Protein AF-A0AB34GZU1-F1 (afdb_monomer)

Sequence (215 aa):
MAADPAPIGQEELVIIKMEEDEAALWDPEPFFKPQPQTLLPGLGRDPRQCFRSFRYEEAAGPREALARLRELCRQWLRPEVHSKEQMLELLVLEQFLGVLPPDTRVWVESQCPESGEEAVALVEDLAQMLQETALAQAPPEDQRFGDLAEPAKPFTDGAQLTARHLAKALAHFDAGLQIVRDDDPNLERSLRVCRGVNNVISCYRELFKEKRGPK

Structure (mmCIF, N/CA/C/O backbone):
data_AF-A0AB34GZU1-F1
#
_entry.id   AF-A0AB34GZU1-F1
#
loop_
_atom_site.group_PDB
_atom_site.id
_atom_site.type_symbol
_atom_site.label_atom_id
_atom_site.label_alt_id
_atom_site.label_comp_id
_atom_site.label_asym_id
_atom_site.label_entity_id
_atom_site.label_seq_id
_atom_site.pdbx_PDB_ins_code
_atom_site.Cartn_x
_atom_site.Cartn_y
_atom_site.Cartn_z
_atom_site.occupancy
_atom_site.B_iso_or_equiv
_atom_site.auth_seq_id
_atom_site.auth_comp_id
_atom_site.auth_asym_id
_atom_site.auth_atom_id
_atom_site.pdbx_PDB_model_num
ATOM 1 N N . MET A 1 1 ? 36.518 -71.328 -19.176 1.00 47.12 1 MET A N 1
ATOM 2 C CA . MET A 1 1 ? 35.425 -70.381 -19.469 1.00 47.12 1 MET A CA 1
ATOM 3 C C . MET A 1 1 ? 34.841 -69.921 -18.147 1.00 47.12 1 MET A C 1
ATOM 5 O O . MET A 1 1 ? 34.125 -70.685 -17.519 1.00 47.12 1 MET A O 1
ATOM 9 N N . ALA A 1 2 ? 35.205 -68.725 -17.702 1.00 42.84 2 ALA A N 1
ATOM 10 C CA . ALA A 1 2 ? 34.528 -68.010 -16.627 1.00 42.84 2 ALA A CA 1
ATOM 11 C C . ALA A 1 2 ? 34.517 -66.542 -17.064 1.00 42.84 2 ALA A C 1
ATOM 13 O O . ALA A 1 2 ? 35.555 -66.026 -17.472 1.00 42.84 2 ALA A O 1
ATOM 14 N N . ALA A 1 3 ? 33.322 -65.965 -17.136 1.00 44.59 3 ALA A N 1
ATOM 15 C CA . ALA A 1 3 ? 33.063 -64.641 -17.678 1.00 44.59 3 ALA A CA 1
ATOM 16 C C . ALA A 1 3 ? 33.495 -63.551 -16.686 1.00 44.59 3 ALA A C 1
ATOM 18 O O . ALA A 1 3 ? 33.197 -63.656 -15.496 1.00 44.59 3 ALA A O 1
ATOM 19 N N . ASP A 1 4 ? 34.163 -62.517 -17.194 1.00 45.47 4 ASP A N 1
ATOM 20 C CA . ASP A 1 4 ? 34.402 -61.261 -16.479 1.00 45.47 4 ASP A CA 1
ATOM 21 C C . ASP A 1 4 ? 33.069 -60.530 -16.238 1.00 45.47 4 ASP A C 1
ATOM 23 O O . ASP A 1 4 ? 32.292 -60.367 -17.188 1.00 45.47 4 ASP A O 1
ATOM 27 N N . PRO A 1 5 ? 32.780 -60.045 -15.018 1.00 53.97 5 PRO A N 1
ATOM 28 C CA . PRO A 1 5 ? 31.716 -59.077 -14.810 1.00 53.97 5 PRO A CA 1
ATOM 29 C C . PRO A 1 5 ? 32.227 -57.665 -15.139 1.00 53.97 5 PRO A C 1
ATOM 31 O O . PRO A 1 5 ? 33.243 -57.210 -14.617 1.00 53.97 5 PRO A O 1
ATOM 34 N N . ALA A 1 6 ? 31.500 -56.963 -16.009 1.00 57.84 6 ALA A N 1
ATOM 35 C CA . ALA A 1 6 ? 31.741 -55.558 -16.328 1.00 57.84 6 ALA A CA 1
ATOM 36 C C . ALA A 1 6 ? 31.695 -54.679 -15.059 1.00 57.84 6 ALA A C 1
ATOM 38 O O . ALA A 1 6 ? 30.815 -54.888 -14.216 1.00 57.84 6 ALA A O 1
ATOM 39 N N . PRO A 1 7 ? 32.578 -53.674 -14.910 1.00 49.91 7 PRO A N 1
ATOM 40 C CA . PRO A 1 7 ? 32.463 -52.734 -13.812 1.00 49.91 7 PRO A CA 1
ATOM 41 C C . PRO A 1 7 ? 31.287 -51.792 -14.084 1.00 49.91 7 PRO A C 1
ATOM 43 O O . PRO A 1 7 ? 31.206 -51.138 -15.124 1.00 49.91 7 PRO A O 1
ATOM 46 N N . ILE A 1 8 ? 30.360 -51.757 -13.130 1.00 49.16 8 ILE A N 1
ATOM 47 C CA . ILE A 1 8 ? 29.270 -50.788 -13.058 1.00 49.16 8 ILE A CA 1
ATOM 48 C C . ILE A 1 8 ? 29.910 -49.399 -12.979 1.00 49.16 8 ILE A C 1
ATOM 50 O O . ILE A 1 8 ? 30.741 -49.142 -12.107 1.00 49.16 8 ILE A O 1
ATOM 54 N N . GLY A 1 9 ? 29.561 -48.544 -13.942 1.00 46.78 9 GLY A N 1
ATOM 55 C CA . GLY A 1 9 ? 30.021 -47.165 -14.018 1.00 46.78 9 GLY A CA 1
ATOM 56 C C . GLY A 1 9 ? 29.734 -46.429 -12.715 1.00 46.78 9 GLY A C 1
ATOM 57 O O . GLY A 1 9 ? 28.641 -46.513 -12.162 1.00 46.78 9 GLY A O 1
ATOM 58 N N . GLN A 1 10 ? 30.757 -45.745 -12.223 1.00 44.72 10 GLN A N 1
ATOM 59 C CA . GLN A 1 10 ? 30.678 -44.852 -11.084 1.00 44.72 10 GLN A CA 1
ATOM 60 C C . GLN A 1 10 ? 29.717 -43.718 -11.450 1.00 44.72 10 GLN A C 1
ATOM 62 O O . GLN A 1 10 ? 29.948 -43.002 -12.422 1.00 44.72 10 GLN A O 1
ATOM 67 N N . GLU A 1 11 ? 28.629 -43.579 -10.696 1.00 51.84 11 GLU A N 1
ATOM 68 C CA . GLU A 1 11 ? 27.830 -42.360 -10.695 1.00 51.84 11 GLU A CA 1
ATOM 69 C C . GLU A 1 11 ? 28.736 -41.235 -10.188 1.00 51.84 11 GLU A C 1
ATOM 71 O O . GLU A 1 11 ? 29.040 -41.125 -8.999 1.00 51.84 11 GLU A O 1
ATOM 76 N N . GLU A 1 12 ? 29.249 -40.449 -11.128 1.00 43.50 12 GLU A N 1
ATOM 77 C CA . GLU A 1 12 ? 29.985 -39.230 -10.852 1.00 43.50 12 GLU A CA 1
ATOM 78 C C . GLU A 1 12 ? 29.008 -38.241 -10.211 1.00 43.50 12 GLU A C 1
ATOM 80 O O . GLU A 1 12 ? 28.189 -37.605 -10.875 1.00 43.50 12 GLU A O 1
ATOM 85 N N . LEU A 1 13 ? 29.062 -38.154 -8.882 1.00 43.56 13 LEU A N 1
ATOM 86 C CA . LEU A 1 13 ? 28.492 -37.048 -8.129 1.00 43.56 13 LEU A CA 1
ATOM 87 C C . LEU A 1 13 ? 29.208 -35.779 -8.602 1.00 43.56 13 LEU A C 1
ATOM 89 O O . LEU A 1 13 ? 30.283 -35.428 -8.114 1.00 43.56 13 LEU A O 1
ATOM 93 N N . VAL A 1 14 ? 28.617 -35.102 -9.585 1.00 45.62 14 VAL A N 1
ATOM 94 C CA . VAL A 1 14 ? 29.019 -33.754 -9.974 1.00 45.62 14 VAL A CA 1
ATOM 95 C C . VAL A 1 14 ? 28.666 -32.856 -8.797 1.00 45.62 14 VAL A C 1
ATOM 97 O O . VAL A 1 14 ? 27.548 -32.359 -8.669 1.00 45.62 14 VAL A O 1
ATOM 100 N N . ILE A 1 15 ? 29.624 -32.684 -7.888 1.00 50.78 15 ILE A N 1
ATOM 101 C CA . ILE A 1 15 ? 29.602 -31.598 -6.920 1.00 50.78 15 ILE A CA 1
ATOM 102 C C . ILE A 1 15 ? 29.730 -30.335 -7.763 1.00 50.78 15 ILE A C 1
ATOM 104 O O . ILE A 1 15 ? 30.828 -29.943 -8.160 1.00 50.78 15 ILE A O 1
ATOM 108 N N . ILE A 1 16 ? 28.585 -29.737 -8.092 1.00 50.59 16 ILE A N 1
ATOM 109 C CA . ILE A 1 16 ? 28.526 -28.395 -8.652 1.00 50.59 16 ILE A CA 1
ATOM 110 C C . ILE A 1 16 ? 29.191 -27.513 -7.601 1.00 50.59 16 ILE A C 1
ATOM 112 O O . ILE A 1 16 ? 28.613 -27.233 -6.551 1.00 50.59 16 ILE A O 1
ATOM 116 N N . LYS A 1 17 ? 30.443 -27.129 -7.858 1.00 46.34 17 LYS A N 1
ATOM 117 C CA . LYS A 1 17 ? 31.049 -25.988 -7.190 1.00 46.34 17 LYS A CA 1
ATOM 118 C C . LYS A 1 17 ? 30.099 -24.825 -7.442 1.00 46.34 17 LYS A C 1
ATOM 120 O O . LYS A 1 17 ? 30.000 -24.347 -8.567 1.00 46.34 17 LYS A O 1
ATOM 125 N N . MET A 1 18 ? 29.368 -24.420 -6.410 1.00 43.91 18 MET A N 1
ATOM 126 C CA . MET A 1 18 ? 28.826 -23.075 -6.355 1.00 43.91 18 MET A CA 1
ATOM 127 C C . MET A 1 18 ? 30.047 -22.166 -6.291 1.00 43.91 18 MET A C 1
ATOM 129 O O . MET A 1 18 ? 30.614 -21.952 -5.222 1.00 43.91 18 MET A O 1
ATOM 133 N N . GLU A 1 19 ? 30.527 -21.740 -7.455 1.00 48.09 19 GLU A N 1
ATOM 134 C CA . GLU A 1 19 ? 31.310 -20.521 -7.511 1.00 48.09 19 GLU A CA 1
ATOM 135 C C . GLU A 1 19 ? 30.364 -19.416 -7.055 1.00 48.09 19 GLU A C 1
ATOM 137 O O . GLU A 1 19 ? 29.355 -19.104 -7.689 1.00 48.09 19 GLU A O 1
ATOM 142 N N . GLU A 1 20 ? 30.637 -18.952 -5.844 1.00 52.91 20 GLU A N 1
ATOM 143 C CA . GLU A 1 20 ? 30.106 -17.738 -5.260 1.00 52.91 20 GLU A CA 1
ATOM 144 C C . GLU A 1 20 ? 30.615 -16.579 -6.120 1.00 52.91 20 GLU A C 1
ATOM 146 O O . GLU A 1 20 ? 31.645 -15.970 -5.842 1.00 52.91 20 GLU A O 1
ATOM 151 N N . ASP A 1 21 ? 29.921 -16.352 -7.235 1.00 39.69 21 ASP A N 1
ATOM 152 C CA . ASP A 1 21 ? 30.126 -15.208 -8.117 1.00 39.69 21 ASP A CA 1
ATOM 153 C C . ASP A 1 21 ? 29.474 -13.986 -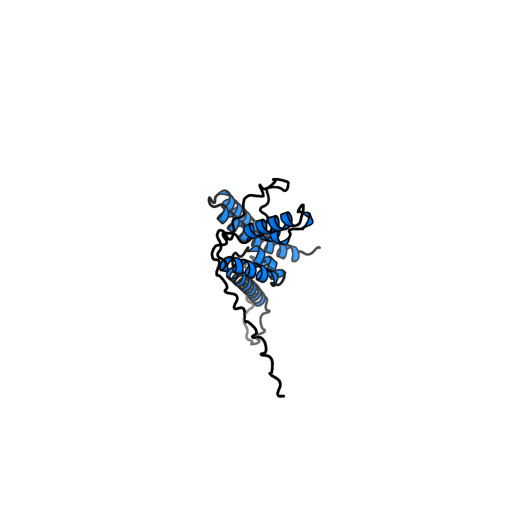7.446 1.00 39.69 21 ASP A C 1
ATOM 155 O O . ASP A 1 21 ? 28.389 -13.508 -7.795 1.00 39.69 21 ASP A O 1
ATOM 159 N N . GLU A 1 22 ? 30.127 -13.539 -6.373 1.00 55.12 22 GLU A N 1
ATOM 160 C CA . GLU A 1 22 ? 29.996 -12.194 -5.835 1.00 55.12 22 GLU A CA 1
ATOM 161 C C . GLU A 1 22 ? 30.352 -11.202 -6.950 1.00 55.12 22 GLU A C 1
ATOM 163 O O . GLU A 1 22 ? 31.437 -11.245 -7.530 1.00 55.12 22 GLU A O 1
ATOM 168 N N . ALA A 1 23 ? 29.415 -10.295 -7.228 1.00 43.62 23 ALA A N 1
ATOM 169 C CA . ALA A 1 23 ? 29.505 -9.239 -8.229 1.00 43.62 23 ALA A CA 1
ATOM 170 C C . ALA A 1 23 ? 29.344 -9.651 -9.706 1.00 43.62 23 ALA A C 1
ATOM 172 O O . ALA A 1 23 ? 29.985 -9.074 -10.590 1.00 43.62 23 ALA A O 1
ATOM 173 N N . ALA A 1 24 ? 28.295 -10.421 -10.023 1.00 46.88 24 ALA A N 1
ATOM 174 C CA . ALA A 1 24 ? 27.454 -10.027 -11.159 1.00 46.88 24 ALA A CA 1
ATOM 175 C C . ALA A 1 24 ? 26.813 -8.667 -10.825 1.00 46.88 24 ALA A C 1
ATOM 177 O O . ALA A 1 24 ? 25.646 -8.569 -10.439 1.00 46.88 24 ALA A O 1
ATOM 178 N N . LEU A 1 25 ? 27.655 -7.631 -10.902 1.00 44.44 25 LEU A N 1
ATOM 179 C CA . LEU A 1 25 ? 27.339 -6.220 -10.955 1.00 44.44 25 LEU A CA 1
ATOM 180 C C . LEU A 1 25 ? 26.107 -6.127 -11.847 1.00 44.44 25 LEU A C 1
ATOM 182 O O . LEU A 1 25 ? 26.186 -6.382 -13.049 1.00 44.44 25 LEU A O 1
ATOM 186 N N . TRP A 1 26 ? 24.945 -5.919 -11.236 1.00 53.19 26 TRP A N 1
ATOM 187 C CA . TRP A 1 26 ? 23.696 -5.748 -11.950 1.00 53.19 26 TRP A CA 1
ATOM 188 C C . TRP A 1 26 ? 23.847 -4.426 -12.708 1.00 53.19 26 TRP A C 1
ATOM 190 O O . TRP A 1 26 ? 23.466 -3.371 -12.234 1.00 53.19 26 TRP A O 1
ATOM 200 N N . ASP A 1 27 ? 24.528 -4.438 -13.842 1.00 40.50 27 ASP A N 1
ATOM 201 C CA . ASP A 1 27 ? 24.703 -3.238 -14.6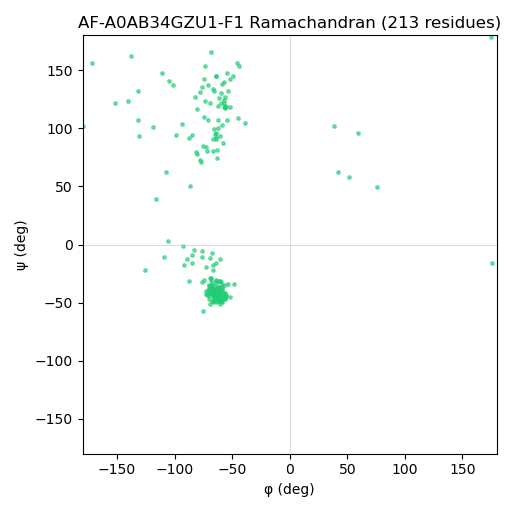36 1.00 40.50 27 ASP A CA 1
ATOM 202 C C . ASP A 1 27 ? 23.580 -3.250 -15.669 1.00 40.50 27 ASP A C 1
ATOM 204 O O . ASP A 1 27 ? 23.597 -4.070 -16.599 1.00 40.50 27 ASP A O 1
ATOM 208 N N . PRO A 1 28 ? 22.519 -2.441 -15.500 1.00 46.47 28 PRO A N 1
ATOM 209 C CA . PRO A 1 28 ? 21.566 -2.242 -16.565 1.00 46.47 28 PRO A CA 1
ATOM 210 C C . PRO A 1 28 ? 22.253 -1.367 -17.618 1.00 46.47 28 PRO A C 1
ATOM 212 O O . PRO A 1 28 ? 22.088 -0.150 -17.638 1.00 46.47 28 PRO A O 1
ATOM 215 N N . GLU A 1 29 ? 23.032 -1.985 -18.505 1.00 48.09 29 GLU A N 1
ATOM 216 C CA . GLU A 1 29 ? 23.559 -1.308 -19.689 1.00 48.09 29 GLU A CA 1
ATOM 217 C C . GLU A 1 29 ? 22.426 -0.556 -20.440 1.00 48.09 29 GLU A C 1
ATOM 219 O O . GLU A 1 29 ? 21.271 -1.010 -20.483 1.00 48.09 29 GLU A O 1
ATOM 224 N N . PRO A 1 30 ? 22.724 0.612 -21.042 1.00 44.50 30 PRO A N 1
ATOM 225 C CA . PRO A 1 30 ? 21.810 1.750 -21.178 1.00 44.50 30 PRO A CA 1
ATOM 226 C C . PRO A 1 30 ? 20.904 1.666 -22.419 1.00 44.50 30 PRO A C 1
ATOM 228 O O . PRO A 1 30 ? 20.808 2.605 -23.213 1.00 44.50 30 PRO A O 1
ATOM 231 N N . PHE A 1 31 ? 20.224 0.537 -22.621 1.00 47.16 31 PHE A N 1
ATOM 232 C CA . PHE A 1 31 ? 19.465 0.285 -23.854 1.00 47.16 31 PHE A CA 1
ATOM 233 C C . PHE A 1 31 ? 18.063 0.889 -23.906 1.00 47.16 31 PHE A C 1
ATOM 235 O O . PHE A 1 31 ? 17.425 0.853 -24.958 1.00 47.16 31 PHE A O 1
ATOM 242 N N . PHE A 1 32 ? 17.587 1.506 -22.829 1.00 47.28 32 PHE A N 1
ATOM 243 C CA . PHE A 1 32 ? 16.291 2.171 -22.835 1.00 47.28 32 PHE A CA 1
ATOM 244 C C . PHE A 1 32 ? 16.420 3.571 -22.257 1.00 47.28 32 PHE A C 1
ATOM 246 O O . PHE A 1 32 ? 16.283 3.796 -21.059 1.00 47.28 32 PHE A O 1
ATOM 253 N N . LYS A 1 33 ? 16.634 4.550 -23.142 1.00 44.84 33 LYS A N 1
ATOM 254 C CA . LYS A 1 33 ? 16.174 5.910 -22.853 1.00 44.84 33 LYS A CA 1
ATOM 255 C C . LYS A 1 33 ? 14.663 5.805 -22.615 1.00 44.84 33 LYS A C 1
ATOM 257 O O . LYS A 1 33 ? 13.981 5.321 -23.524 1.00 44.84 33 LYS A O 1
ATOM 262 N N . PRO A 1 34 ? 14.131 6.209 -21.448 1.00 39.84 34 PRO A N 1
ATOM 263 C CA . PRO A 1 34 ? 12.695 6.180 -21.218 1.00 39.84 34 PRO A CA 1
ATOM 264 C C . PRO A 1 34 ? 12.031 7.005 -22.318 1.00 39.84 34 PRO A C 1
ATOM 266 O O . PRO A 1 34 ? 12.320 8.195 -22.453 1.00 39.84 34 PRO A O 1
ATOM 269 N N . GLN A 1 35 ? 11.192 6.387 -23.151 1.00 39.78 35 GLN A N 1
ATOM 270 C CA . GLN A 1 35 ? 10.347 7.168 -24.043 1.00 39.78 35 GLN A CA 1
ATOM 271 C C . GLN A 1 35 ? 9.308 7.880 -23.167 1.00 39.78 35 GLN A C 1
ATOM 273 O O . GLN A 1 35 ? 8.574 7.209 -22.438 1.00 39.78 35 GLN A O 1
ATOM 278 N N . PRO A 1 36 ? 9.229 9.221 -23.198 1.00 47.62 36 PRO A N 1
ATOM 279 C CA . PRO A 1 36 ? 8.240 9.949 -22.429 1.00 47.62 36 PRO A CA 1
ATOM 280 C C . PRO A 1 36 ? 6.923 9.893 -23.198 1.00 47.62 36 PRO A C 1
ATOM 282 O O . PRO A 1 36 ? 6.564 10.834 -23.899 1.00 47.62 36 PRO A O 1
ATOM 285 N N . GLN A 1 37 ? 6.220 8.765 -23.122 1.00 47.50 37 GLN A N 1
ATOM 286 C CA . GLN A 1 37 ? 4.897 8.648 -23.724 1.00 47.50 37 GLN A CA 1
ATOM 287 C C . GLN A 1 37 ? 3.882 8.351 -22.632 1.00 47.50 37 GLN A C 1
ATOM 289 O O . GLN A 1 37 ? 3.724 7.222 -22.189 1.00 47.50 37 GLN A O 1
ATOM 294 N N . THR A 1 38 ? 3.192 9.432 -22.259 1.00 47.16 38 THR A N 1
ATOM 295 C CA . THR A 1 38 ? 1.815 9.456 -21.755 1.00 47.16 38 THR A CA 1
ATOM 296 C C . THR A 1 38 ? 1.554 8.643 -20.492 1.00 47.16 38 THR A C 1
ATOM 298 O O . THR A 1 38 ? 1.246 7.464 -20.558 1.00 47.16 38 THR A O 1
ATOM 301 N N . LEU A 1 39 ? 1.591 9.320 -19.340 1.00 37.81 39 LEU A N 1
ATOM 302 C CA . LEU A 1 39 ? 0.448 9.463 -18.423 1.00 37.81 39 LEU A CA 1
ATOM 303 C C . LEU A 1 39 ? 0.878 10.324 -17.218 1.00 37.81 39 LEU A C 1
ATOM 305 O O . LEU A 1 39 ? 1.572 9.868 -16.322 1.00 37.81 39 LEU A O 1
ATOM 309 N N . LEU A 1 40 ? 0.467 11.595 -17.260 1.00 37.75 40 LEU A N 1
ATOM 310 C CA . LEU A 1 40 ? 0.262 12.527 -16.141 1.00 37.75 40 LEU A CA 1
ATOM 311 C C . LEU A 1 40 ? 1.269 12.491 -14.961 1.00 37.75 40 LEU A C 1
ATOM 313 O O . LEU A 1 40 ? 1.102 11.706 -14.028 1.00 37.75 40 LEU A O 1
ATOM 317 N N . PRO A 1 41 ? 2.220 13.442 -14.894 1.00 42.75 41 PRO A N 1
ATOM 318 C CA . PRO A 1 41 ? 2.874 13.787 -13.636 1.00 42.75 41 PRO A CA 1
ATOM 319 C C . PRO A 1 41 ? 1.883 14.600 -12.786 1.00 42.75 41 PRO A C 1
ATOM 321 O O . PRO A 1 41 ? 1.557 15.732 -13.139 1.00 42.75 41 PRO A O 1
ATOM 324 N N . GLY A 1 42 ? 1.349 14.045 -11.693 1.00 40.19 42 GLY A N 1
ATOM 325 C CA . GLY A 1 42 ? 0.469 14.852 -10.830 1.00 40.19 42 GLY A CA 1
ATOM 326 C C . GLY A 1 42 ? -0.220 14.183 -9.644 1.00 40.19 42 GLY A C 1
ATOM 327 O O . GLY A 1 42 ? -0.661 14.888 -8.745 1.00 40.19 42 GLY A O 1
ATOM 328 N N . LEU A 1 43 ? -0.289 12.855 -9.577 1.00 45.06 43 LEU A N 1
ATOM 329 C CA . LEU A 1 43 ? -0.783 12.140 -8.397 1.00 45.06 43 LEU A CA 1
ATOM 330 C C . LEU A 1 43 ? 0.228 11.044 -8.084 1.00 45.06 43 LEU A C 1
ATOM 332 O O . LEU A 1 43 ? 0.341 10.094 -8.854 1.00 45.06 43 LEU A O 1
ATOM 336 N N . GLY A 1 44 ? 1.003 11.221 -7.010 1.00 56.22 44 GLY A N 1
ATOM 337 C CA . GLY A 1 44 ? 1.996 10.259 -6.527 1.00 56.22 44 GLY A CA 1
ATOM 338 C C . GLY A 1 44 ? 1.344 8.913 -6.227 1.00 56.22 44 GLY A C 1
ATOM 339 O O . GLY A 1 44 ? 0.878 8.675 -5.117 1.00 56.22 44 GLY A O 1
ATOM 340 N N . ARG A 1 45 ? 1.246 8.067 -7.252 1.00 65.69 45 ARG A N 1
ATOM 341 C CA . ARG A 1 45 ? 0.654 6.739 -7.168 1.00 65.69 45 ARG A CA 1
ATOM 342 C C . ARG A 1 45 ? 1.682 5.819 -6.512 1.00 65.69 45 ARG A C 1
ATOM 344 O O . ARG A 1 45 ? 2.846 5.834 -6.905 1.00 65.69 45 ARG A O 1
ATOM 351 N N . ASP A 1 46 ? 1.248 5.064 -5.506 1.00 83.56 46 ASP A N 1
ATOM 352 C CA . ASP A 1 46 ? 2.089 4.124 -4.761 1.00 83.56 46 ASP A CA 1
ATOM 353 C C . ASP A 1 46 ? 2.823 3.178 -5.743 1.00 83.56 46 ASP A C 1
ATOM 355 O O . ASP A 1 46 ? 2.150 2.449 -6.486 1.00 83.56 46 ASP A O 1
ATOM 359 N N . PRO A 1 47 ? 4.173 3.180 -5.784 1.00 86.62 47 PRO A N 1
ATOM 360 C CA . PRO A 1 47 ? 4.952 2.320 -6.675 1.00 86.62 47 PRO A CA 1
ATOM 361 C C . PRO A 1 47 ? 4.599 0.837 -6.542 1.00 86.62 47 PRO A C 1
ATOM 363 O O . PRO A 1 47 ? 4.571 0.118 -7.544 1.00 86.62 47 PRO A O 1
ATOM 366 N N . ARG A 1 48 ? 4.246 0.389 -5.329 1.00 90.25 48 ARG A N 1
ATOM 367 C CA . ARG A 1 48 ? 3.777 -0.976 -5.065 1.00 90.25 48 ARG A CA 1
ATOM 368 C C . ARG A 1 48 ? 2.494 -1.277 -5.828 1.00 90.25 48 ARG A C 1
ATOM 370 O O . ARG A 1 48 ? 2.386 -2.304 -6.496 1.00 90.25 48 ARG A O 1
ATOM 377 N N . GLN A 1 49 ? 1.518 -0.371 -5.762 1.00 90.06 49 GLN A N 1
ATOM 378 C CA . GLN A 1 49 ? 0.245 -0.546 -6.462 1.00 90.06 49 GLN A CA 1
ATOM 379 C C . GLN A 1 49 ? 0.449 -0.539 -7.973 1.00 90.06 49 GLN A C 1
ATOM 381 O O . GLN A 1 49 ? -0.156 -1.353 -8.666 1.00 90.06 49 GLN A O 1
ATOM 386 N N . CYS A 1 50 ? 1.330 0.319 -8.490 1.00 92.25 50 CYS A N 1
ATOM 387 C CA . CYS A 1 50 ? 1.698 0.320 -9.905 1.00 92.25 50 CYS A CA 1
ATOM 388 C C . CYS A 1 50 ? 2.308 -1.024 -10.328 1.00 92.25 50 CYS A C 1
ATOM 390 O O . CYS A 1 50 ? 1.913 -1.574 -11.350 1.00 92.25 50 CYS A O 1
ATOM 392 N N . PHE A 1 51 ? 3.221 -1.584 -9.527 1.00 94.38 51 PHE A N 1
ATOM 393 C CA . PHE A 1 51 ? 3.828 -2.889 -9.796 1.00 94.38 51 PHE A CA 1
ATOM 394 C C . PHE A 1 51 ? 2.787 -4.017 -9.854 1.00 94.38 51 PHE A C 1
ATOM 396 O O . PHE A 1 51 ? 2.798 -4.818 -10.786 1.00 94.38 51 PHE A O 1
ATOM 403 N N . ARG A 1 52 ? 1.855 -4.063 -8.893 1.00 93.06 52 ARG A N 1
ATOM 404 C CA . ARG A 1 52 ? 0.820 -5.111 -8.814 1.00 93.06 52 ARG A CA 1
ATOM 405 C C . ARG A 1 52 ? -0.298 -4.960 -9.845 1.00 93.06 52 ARG A C 1
ATOM 407 O O . ARG A 1 52 ? -0.876 -5.962 -10.252 1.00 93.06 52 ARG A O 1
ATOM 414 N N . SER A 1 53 ? -0.617 -3.729 -10.243 1.00 92.88 53 SER A N 1
ATOM 415 C CA . SER A 1 53 ? -1.686 -3.434 -11.208 1.00 92.88 53 SER A CA 1
ATOM 416 C C . SER A 1 53 ? -1.210 -3.340 -12.658 1.00 92.88 53 SER A C 1
ATOM 418 O O . SER A 1 53 ? -2.046 -3.149 -13.539 1.00 92.88 53 SER A O 1
ATOM 420 N N . PHE A 1 54 ? 0.095 -3.500 -12.912 1.00 94.19 54 PHE A N 1
ATOM 421 C CA . PHE A 1 54 ? 0.660 -3.479 -14.257 1.00 94.19 54 PHE A CA 1
ATOM 422 C C . PHE A 1 54 ? -0.001 -4.527 -15.156 1.00 94.19 54 PHE A C 1
ATOM 424 O O . PHE A 1 54 ? -0.034 -5.720 -14.836 1.00 94.19 54 PHE A O 1
ATOM 431 N N . ARG A 1 55 ? -0.486 -4.080 -16.314 1.00 93.88 55 ARG A N 1
ATOM 432 C CA . ARG A 1 55 ? -1.089 -4.945 -17.326 1.00 93.88 55 ARG A CA 1
ATOM 433 C C . ARG A 1 55 ? -0.151 -5.152 -18.508 1.00 93.88 55 ARG A C 1
ATOM 435 O O . ARG A 1 55 ? 0.496 -4.219 -18.971 1.00 93.88 55 ARG A O 1
ATOM 442 N N . TYR A 1 56 ? -0.109 -6.371 -19.047 1.00 92.38 56 TYR A N 1
ATOM 443 C CA . TYR A 1 56 ? 0.761 -6.699 -20.184 1.00 92.38 56 TYR A CA 1
ATOM 444 C C . TYR A 1 56 ? 0.440 -5.854 -21.427 1.00 92.38 56 TYR A C 1
ATOM 446 O O . TYR A 1 56 ? 1.334 -5.513 -22.195 1.00 92.38 56 TYR A O 1
ATOM 454 N N . GLU A 1 57 ? -0.827 -5.476 -21.594 1.00 92.94 57 GLU A N 1
ATOM 455 C CA . GLU A 1 57 ? -1.320 -4.629 -22.680 1.00 92.94 57 GLU A CA 1
ATOM 456 C C . GLU A 1 57 ? -0.738 -3.205 -22.662 1.00 92.94 57 GLU A C 1
ATOM 458 O O . GLU A 1 57 ? -0.822 -2.505 -23.667 1.00 92.94 57 GLU A O 1
ATOM 463 N N . GLU A 1 58 ? -0.141 -2.774 -21.546 1.00 87.44 58 GLU A N 1
ATOM 464 C CA . GLU A 1 58 ? 0.560 -1.489 -21.439 1.00 87.44 58 GLU A CA 1
ATOM 465 C C . GLU A 1 58 ? 1.949 -1.509 -22.103 1.00 87.44 58 GLU A C 1
ATOM 467 O O . GLU A 1 58 ? 2.556 -0.452 -22.263 1.00 87.44 58 GLU A O 1
ATOM 472 N N . ALA A 1 59 ? 2.466 -2.681 -22.498 1.00 91.62 59 ALA A N 1
ATOM 473 C CA . ALA A 1 59 ? 3.780 -2.837 -23.123 1.00 91.62 59 ALA A CA 1
ATOM 474 C C . ALA A 1 59 ? 3.685 -3.240 -24.604 1.00 91.62 59 ALA A C 1
ATOM 476 O O . ALA A 1 59 ? 2.822 -4.024 -24.998 1.00 91.62 59 ALA A O 1
ATOM 477 N N . ALA A 1 60 ? 4.640 -2.793 -25.429 1.00 91.25 60 ALA A N 1
ATOM 478 C CA . ALA A 1 60 ? 4.708 -3.166 -26.845 1.00 91.25 60 ALA A CA 1
ATOM 479 C C . ALA A 1 60 ? 5.235 -4.596 -27.075 1.00 91.25 60 ALA A C 1
ATOM 481 O O . ALA A 1 60 ? 5.256 -5.085 -28.206 1.00 91.25 60 ALA A O 1
ATOM 482 N N . GLY A 1 61 ? 5.670 -5.290 -26.020 1.00 93.69 61 GLY A N 1
ATOM 483 C CA . GLY A 1 61 ? 6.102 -6.680 -26.095 1.00 93.69 61 GLY A CA 1
ATOM 484 C C . GLY A 1 61 ? 6.682 -7.218 -24.785 1.00 93.69 61 GLY A C 1
ATOM 485 O O . GLY A 1 61 ? 6.832 -6.483 -23.808 1.00 93.69 61 GLY A O 1
ATOM 486 N N . PRO A 1 62 ? 7.087 -8.499 -24.756 1.00 95.56 62 PRO A N 1
ATOM 487 C CA . PRO A 1 62 ? 7.464 -9.184 -23.519 1.00 95.56 62 PRO A CA 1
ATOM 488 C C . PRO A 1 62 ? 8.748 -8.634 -22.889 1.00 95.56 62 PRO A C 1
ATOM 490 O O . PRO A 1 62 ? 8.874 -8.592 -21.667 1.00 95.56 62 PRO A O 1
ATOM 493 N N . ARG A 1 63 ? 9.697 -8.171 -23.714 1.00 95.62 63 ARG A N 1
ATOM 494 C CA . ARG A 1 63 ? 10.935 -7.541 -23.228 1.00 95.62 63 ARG A CA 1
ATOM 495 C C . ARG A 1 63 ? 10.655 -6.208 -22.539 1.00 95.62 63 ARG A C 1
ATOM 497 O O . ARG A 1 63 ? 11.230 -5.942 -21.489 1.00 95.62 63 ARG A O 1
ATOM 504 N N . GLU A 1 64 ? 9.763 -5.403 -23.110 1.00 94.69 64 GLU A N 1
ATOM 505 C CA . GLU A 1 64 ? 9.364 -4.124 -22.523 1.00 94.69 64 GLU A CA 1
ATOM 506 C C . GLU A 1 64 ? 8.522 -4.331 -21.262 1.00 94.69 64 GLU A C 1
ATOM 508 O O . GLU A 1 64 ? 8.785 -3.683 -20.254 1.00 94.69 64 GLU A O 1
ATOM 513 N N . ALA A 1 65 ? 7.596 -5.296 -21.268 1.00 94.56 65 ALA A N 1
ATOM 514 C CA . ALA A 1 65 ? 6.816 -5.656 -20.086 1.00 94.56 65 ALA A CA 1
ATOM 515 C C . ALA A 1 65 ? 7.725 -6.039 -18.907 1.00 94.56 65 ALA A C 1
ATOM 517 O O . ALA A 1 65 ? 7.566 -5.529 -17.798 1.00 94.56 65 ALA A O 1
ATOM 518 N N . LEU A 1 66 ? 8.734 -6.884 -19.154 1.00 95.50 66 LEU A N 1
ATOM 519 C CA . LEU A 1 66 ? 9.709 -7.266 -18.134 1.00 95.50 66 LEU A CA 1
ATOM 520 C C . LEU A 1 66 ? 10.546 -6.071 -17.653 1.00 95.50 66 LEU A C 1
ATOM 522 O O . LEU A 1 66 ? 10.780 -5.937 -16.453 1.00 95.50 66 LEU A O 1
ATOM 526 N N . ALA A 1 67 ? 10.996 -5.203 -18.563 1.00 94.00 67 ALA A N 1
ATOM 527 C CA . ALA A 1 67 ? 11.741 -3.998 -18.200 1.00 94.00 67 ALA A CA 1
ATOM 528 C C . ALA A 1 67 ? 10.897 -3.052 -17.330 1.00 94.00 67 ALA A C 1
ATOM 530 O O . ALA A 1 67 ? 11.381 -2.552 -16.315 1.00 94.00 67 ALA A O 1
ATOM 531 N N . ARG A 1 68 ? 9.616 -2.867 -17.670 1.00 93.38 68 ARG A N 1
ATOM 532 C CA . ARG A 1 68 ? 8.691 -2.019 -16.914 1.00 93.38 68 ARG A CA 1
ATOM 533 C C . ARG A 1 68 ? 8.396 -2.579 -15.526 1.00 93.38 68 ARG A C 1
ATOM 535 O O . ARG A 1 68 ? 8.442 -1.830 -14.555 1.00 93.38 68 ARG A O 1
ATOM 542 N N . LEU A 1 69 ? 8.163 -3.888 -15.417 1.00 95.56 69 LEU A N 1
ATOM 543 C CA . LEU A 1 69 ? 7.994 -4.566 -14.128 1.00 95.56 69 LEU A CA 1
ATOM 544 C C . LEU A 1 69 ? 9.240 -4.437 -13.248 1.00 95.56 69 LEU A C 1
ATOM 546 O O . LEU A 1 69 ? 9.115 -4.188 -12.051 1.00 95.56 69 LEU A O 1
ATOM 550 N N . ARG A 1 70 ? 10.440 -4.565 -13.827 1.00 94.75 70 ARG A N 1
ATOM 551 C CA . ARG A 1 70 ? 11.698 -4.354 -13.095 1.00 94.75 70 ARG A CA 1
ATOM 552 C C . ARG A 1 70 ? 11.791 -2.936 -12.551 1.00 94.75 70 ARG A C 1
ATOM 554 O O . ARG A 1 70 ? 12.064 -2.781 -11.370 1.00 94.75 70 ARG A O 1
ATOM 561 N N . GLU A 1 71 ? 11.517 -1.931 -13.374 1.00 94.81 71 GLU A N 1
ATOM 562 C CA . GLU A 1 71 ? 11.543 -0.526 -12.957 1.00 94.81 71 GLU A CA 1
ATOM 563 C C . GLU A 1 71 ? 10.568 -0.252 -11.802 1.00 94.81 71 GLU A C 1
ATOM 565 O O . GLU A 1 71 ? 10.953 0.297 -10.773 1.00 94.81 71 GLU A O 1
ATOM 570 N N . LEU A 1 72 ? 9.322 -0.715 -11.924 1.00 94.50 72 LEU A N 1
ATOM 571 C CA . LEU A 1 72 ? 8.313 -0.573 -10.872 1.00 94.50 72 LEU A CA 1
ATOM 572 C C . LEU A 1 72 ? 8.720 -1.295 -9.576 1.00 94.50 72 LEU A C 1
ATOM 574 O O . LEU A 1 72 ? 8.546 -0.753 -8.487 1.00 94.50 72 LEU A O 1
ATOM 578 N N . CYS A 1 73 ? 9.314 -2.487 -9.688 1.00 93.88 73 CYS A N 1
ATOM 579 C CA . CYS A 1 73 ? 9.839 -3.234 -8.547 1.00 93.88 73 CYS A CA 1
ATOM 580 C C . CYS A 1 73 ? 10.972 -2.475 -7.841 1.00 93.88 73 CYS A C 1
ATOM 582 O O . CYS A 1 73 ? 10.978 -2.392 -6.615 1.00 93.88 73 CYS A O 1
ATOM 584 N N . ARG A 1 74 ? 11.894 -1.856 -8.593 1.00 93.62 74 ARG A N 1
ATOM 585 C CA . ARG A 1 74 ? 12.955 -1.016 -8.013 1.00 93.62 74 ARG A CA 1
ATOM 586 C C . ARG A 1 74 ? 12.394 0.221 -7.330 1.00 93.62 74 ARG A C 1
ATOM 588 O O . ARG A 1 74 ? 12.823 0.541 -6.232 1.00 93.62 74 ARG A O 1
ATOM 595 N N . GLN A 1 75 ? 11.415 0.892 -7.931 1.00 92.81 75 GLN A N 1
ATOM 596 C CA . GLN A 1 75 ? 10.777 2.059 -7.312 1.00 92.81 75 GLN A CA 1
ATOM 597 C C . GLN A 1 75 ? 10.039 1.703 -6.016 1.00 92.81 75 GLN A C 1
ATOM 599 O O . GLN A 1 75 ? 9.997 2.516 -5.096 1.00 92.81 75 GLN A O 1
ATOM 604 N N . TRP A 1 76 ? 9.475 0.496 -5.934 1.00 93.00 76 TRP A N 1
ATOM 605 C CA . TRP A 1 76 ? 8.830 -0.001 -4.725 1.00 93.00 76 TRP A CA 1
ATOM 606 C C . TRP A 1 76 ? 9.840 -0.431 -3.655 1.00 93.00 76 TRP A C 1
ATOM 608 O O . TRP A 1 76 ? 9.813 0.099 -2.547 1.00 93.00 76 TRP A O 1
ATOM 618 N N . LEU A 1 77 ? 10.734 -1.368 -3.974 1.00 94.12 77 LEU A N 1
ATOM 619 C CA . LEU A 1 77 ? 11.632 -1.980 -2.991 1.00 94.12 77 LEU A CA 1
ATOM 620 C C . LEU A 1 77 ? 12.903 -1.168 -2.735 1.00 94.12 77 LEU A C 1
ATOM 622 O O . LEU A 1 77 ? 13.572 -1.413 -1.740 1.00 94.12 77 LEU A O 1
ATOM 626 N N . ARG A 1 78 ? 13.236 -0.212 -3.607 1.00 93.44 78 ARG A N 1
ATOM 627 C CA . ARG A 1 78 ? 14.375 0.717 -3.510 1.00 93.44 78 ARG A CA 1
ATOM 628 C C . ARG A 1 78 ? 15.669 0.035 -3.031 1.00 93.44 78 ARG A C 1
ATOM 630 O O . ARG A 1 78 ? 16.187 0.392 -1.970 1.00 93.44 78 ARG A O 1
ATOM 637 N N . PRO A 1 79 ? 16.206 -0.941 -3.788 1.00 92.75 79 PRO A N 1
ATOM 638 C CA . PRO A 1 79 ? 17.416 -1.679 -3.406 1.00 92.75 79 PRO A CA 1
ATOM 639 C C . PRO A 1 79 ? 18.661 -0.786 -3.249 1.00 92.75 79 PRO A C 1
ATOM 641 O O . PRO A 1 79 ? 19.674 -1.222 -2.719 1.00 92.75 79 PRO A O 1
ATOM 644 N N . GLU A 1 80 ? 18.605 0.468 -3.702 1.00 93.69 80 GLU A N 1
ATOM 645 C CA . GLU A 1 80 ? 19.656 1.469 -3.517 1.00 93.69 80 GLU A CA 1
ATOM 646 C C . GLU A 1 80 ? 19.738 1.992 -2.069 1.00 93.69 80 GLU A C 1
ATOM 648 O O . GLU A 1 80 ? 20.756 2.566 -1.687 1.00 93.69 80 GLU A O 1
ATOM 653 N N . VAL A 1 81 ? 18.675 1.823 -1.270 1.00 92.38 81 VAL A N 1
ATOM 654 C CA . VAL A 1 81 ? 18.611 2.271 0.136 1.00 92.38 81 VAL A CA 1
ATOM 655 C C . VAL A 1 81 ? 18.231 1.164 1.120 1.00 92.38 81 VAL A C 1
ATOM 657 O O . VAL A 1 81 ? 18.532 1.303 2.302 1.00 92.38 81 VAL A O 1
ATOM 660 N N . HIS A 1 82 ? 17.582 0.090 0.661 1.00 93.31 82 HIS A N 1
ATOM 661 C CA . HIS A 1 82 ? 17.158 -1.021 1.510 1.00 93.31 82 HIS A CA 1
ATOM 662 C C . HIS A 1 82 ? 18.088 -2.230 1.388 1.00 93.31 82 HIS A C 1
ATOM 664 O O . HIS A 1 82 ? 18.460 -2.633 0.285 1.00 93.31 82 HIS A O 1
ATOM 670 N N . SER A 1 83 ? 18.407 -2.851 2.525 1.00 96.00 83 SER A N 1
ATOM 671 C CA . SER A 1 83 ? 19.032 -4.172 2.561 1.00 96.00 83 SER A CA 1
ATOM 672 C C . SER A 1 83 ? 18.060 -5.251 2.079 1.00 96.00 83 SER A C 1
ATOM 674 O O . SER A 1 83 ? 16.843 -5.052 2.020 1.00 96.00 83 SER A O 1
ATOM 676 N N . LYS A 1 84 ? 18.592 -6.437 1.778 1.00 95.94 84 LYS A N 1
ATOM 677 C CA . LYS A 1 84 ? 17.787 -7.604 1.399 1.00 95.94 84 LYS A CA 1
ATOM 678 C C . LYS A 1 84 ? 16.727 -7.927 2.455 1.00 95.94 84 LYS A C 1
ATOM 680 O O . LYS A 1 84 ? 15.584 -8.196 2.107 1.00 95.94 84 LYS A O 1
ATOM 685 N N . GLU A 1 85 ? 17.101 -7.887 3.727 1.00 96.38 85 GLU A N 1
ATOM 686 C CA . GLU A 1 85 ? 16.220 -8.151 4.865 1.00 96.38 85 GLU A CA 1
ATOM 687 C C . GLU A 1 85 ? 15.110 -7.103 4.927 1.00 96.38 85 GLU A C 1
ATOM 689 O O . GLU A 1 85 ? 13.943 -7.463 5.004 1.00 96.38 85 GLU A O 1
ATOM 694 N N . GLN A 1 86 ? 15.443 -5.819 4.769 1.00 93.12 86 GLN A N 1
ATOM 695 C CA . GLN A 1 86 ? 14.442 -4.747 4.727 1.00 93.12 86 GLN A CA 1
ATOM 696 C C . GLN A 1 86 ? 13.470 -4.912 3.550 1.00 93.12 86 GLN A C 1
ATOM 698 O O . GLN A 1 86 ? 12.268 -4.713 3.704 1.00 93.12 86 GLN A O 1
ATOM 703 N N . MET A 1 87 ? 13.958 -5.327 2.377 1.00 94.06 87 MET A N 1
ATOM 704 C CA . MET A 1 87 ? 13.091 -5.629 1.235 1.00 94.06 87 MET A CA 1
ATOM 705 C C . MET A 1 87 ? 12.157 -6.810 1.523 1.00 94.06 87 MET A C 1
ATOM 707 O O . MET A 1 87 ? 10.997 -6.770 1.121 1.00 94.06 87 MET A O 1
ATOM 711 N N . LEU A 1 88 ? 12.637 -7.853 2.209 1.00 96.31 88 LEU A N 1
ATOM 712 C CA . LEU A 1 88 ? 11.798 -8.975 2.634 1.00 96.31 88 LEU A CA 1
ATOM 713 C C . LEU A 1 88 ? 10.733 -8.522 3.637 1.00 96.31 88 LEU A C 1
ATOM 715 O O . LEU A 1 88 ? 9.577 -8.903 3.478 1.00 96.31 88 LEU A O 1
ATOM 719 N N . GLU A 1 89 ? 11.079 -7.657 4.591 1.00 95.88 89 GLU A N 1
ATOM 720 C CA . GLU A 1 89 ? 10.113 -7.096 5.543 1.00 95.88 89 GLU A CA 1
ATOM 721 C C . GLU A 1 89 ? 9.015 -6.277 4.849 1.00 95.88 89 GLU A C 1
ATOM 723 O O . GLU A 1 89 ? 7.846 -6.392 5.208 1.00 95.88 89 GLU A O 1
ATOM 728 N N . LEU A 1 90 ? 9.328 -5.533 3.780 1.00 93.94 90 LEU A N 1
ATOM 729 C CA . LEU A 1 90 ? 8.302 -4.851 2.974 1.00 93.94 90 LEU A CA 1
ATOM 730 C C . LEU A 1 90 ? 7.325 -5.835 2.306 1.00 93.94 90 LEU A C 1
ATOM 732 O O . LEU A 1 90 ? 6.130 -5.546 2.193 1.00 93.94 90 LEU A O 1
ATOM 736 N N . LEU A 1 91 ? 7.816 -6.998 1.864 1.00 94.81 91 LEU A N 1
ATOM 737 C CA . LEU A 1 91 ? 6.973 -8.059 1.302 1.00 94.81 91 LEU A CA 1
ATOM 738 C C . LEU A 1 91 ? 6.113 -8.725 2.383 1.00 94.81 91 LEU A C 1
ATOM 740 O O . LEU A 1 91 ? 4.934 -8.995 2.149 1.00 94.81 91 LEU A O 1
ATOM 744 N N . VAL A 1 92 ? 6.686 -8.972 3.563 1.00 96.44 92 VAL A N 1
ATOM 745 C CA . VAL A 1 92 ? 5.962 -9.513 4.721 1.00 96.44 92 VAL A CA 1
ATOM 746 C C . VAL A 1 92 ? 4.867 -8.547 5.153 1.00 96.44 92 VAL A C 1
ATOM 748 O O . VAL A 1 92 ? 3.729 -8.973 5.328 1.00 96.44 92 VAL A O 1
ATOM 751 N N . LEU A 1 93 ? 5.166 -7.251 5.240 1.00 94.50 93 LEU A N 1
ATOM 752 C CA . LEU A 1 93 ? 4.195 -6.207 5.546 1.00 94.50 93 LEU A CA 1
ATOM 753 C C . LEU A 1 93 ? 3.052 -6.175 4.522 1.00 94.50 93 LEU A C 1
ATOM 755 O O . LEU A 1 93 ? 1.885 -6.159 4.910 1.00 94.50 93 LEU A O 1
ATOM 759 N N . GLU A 1 94 ? 3.352 -6.209 3.218 1.00 93.88 94 GLU A N 1
ATOM 760 C CA . GLU A 1 94 ? 2.313 -6.281 2.179 1.00 93.88 94 GLU A CA 1
ATOM 761 C C . GLU A 1 94 ? 1.396 -7.494 2.396 1.00 93.88 94 GLU A C 1
ATOM 763 O O . GLU A 1 94 ? 0.169 -7.365 2.344 1.00 93.88 94 GLU A O 1
ATOM 768 N N . GLN A 1 95 ? 1.981 -8.661 2.669 1.00 96.06 95 GLN A N 1
ATOM 769 C CA . GLN A 1 95 ? 1.226 -9.886 2.904 1.00 96.06 95 GLN A CA 1
ATOM 770 C C . GLN A 1 95 ? 0.419 -9.832 4.207 1.00 96.06 95 GLN A C 1
ATOM 772 O O . GLN A 1 95 ? -0.723 -10.297 4.222 1.00 96.06 95 GLN A O 1
ATOM 777 N N . PHE A 1 96 ? 0.978 -9.250 5.270 1.00 95.94 96 PHE A N 1
ATOM 778 C CA . PHE A 1 96 ? 0.318 -9.060 6.558 1.00 95.94 96 PHE A CA 1
ATOM 779 C C . PHE A 1 96 ? -0.930 -8.193 6.402 1.00 95.94 96 PHE A C 1
ATOM 781 O O . PHE A 1 96 ? -2.025 -8.622 6.755 1.00 95.94 96 PHE A O 1
ATOM 788 N N . LEU A 1 97 ? -0.805 -7.031 5.755 1.00 91.69 97 LEU A N 1
ATOM 789 C CA . LEU A 1 97 ? -1.949 -6.167 5.454 1.00 91.69 97 LEU A CA 1
ATOM 790 C C . LEU A 1 97 ? -3.004 -6.892 4.604 1.00 91.69 97 LEU A C 1
ATOM 792 O O . LEU A 1 97 ? -4.201 -6.686 4.787 1.00 91.69 97 LEU A O 1
ATOM 796 N N . GLY A 1 98 ? -2.574 -7.778 3.703 1.00 92.00 98 GLY A N 1
ATOM 797 C CA . GLY A 1 98 ? -3.460 -8.572 2.857 1.00 92.00 98 GLY A CA 1
ATOM 798 C C . GLY A 1 98 ? -4.285 -9.638 3.588 1.00 92.00 98 GLY A C 1
ATOM 799 O O . GLY A 1 98 ? -5.378 -9.952 3.116 1.00 92.00 98 GLY A O 1
ATOM 800 N N . VAL A 1 99 ? -3.795 -10.192 4.705 1.00 95.44 99 VAL A N 1
ATO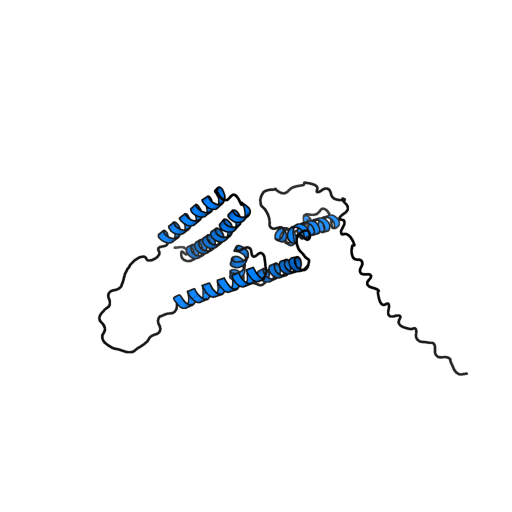M 801 C CA . VAL A 1 99 ? -4.511 -11.231 5.480 1.00 95.44 99 VAL A CA 1
ATOM 802 C C . VAL A 1 99 ? -5.437 -10.663 6.552 1.00 95.44 99 VAL A C 1
ATOM 804 O O . VAL A 1 99 ? -6.258 -11.404 7.095 1.00 95.44 99 VAL A O 1
ATOM 807 N N . LEU A 1 100 ? -5.324 -9.370 6.865 1.00 92.38 100 LEU A N 1
ATOM 808 C CA . LEU A 1 100 ? -6.193 -8.722 7.841 1.00 92.38 100 LEU A CA 1
ATOM 809 C C . LEU A 1 100 ? -7.661 -8.719 7.365 1.00 92.38 100 LEU A C 1
ATOM 811 O O . LEU A 1 100 ? -7.925 -8.544 6.169 1.00 92.38 100 LEU A O 1
ATOM 815 N N . PRO A 1 101 ? -8.635 -8.862 8.287 1.00 90.50 101 PRO A N 1
ATOM 816 C CA . PRO A 1 101 ? -10.050 -8.667 7.976 1.00 90.50 101 PRO A CA 1
ATOM 817 C C . PRO A 1 101 ? -10.298 -7.290 7.337 1.00 90.50 101 PRO A C 1
ATOM 819 O O . PRO A 1 101 ? -9.609 -6.340 7.709 1.00 90.50 101 PRO A O 1
ATOM 822 N N . PRO A 1 102 ? -11.283 -7.133 6.430 1.00 84.31 102 PRO A N 1
ATOM 823 C CA . PRO A 1 102 ? -11.485 -5.889 5.678 1.00 84.31 102 PRO A CA 1
ATOM 824 C C . PRO A 1 102 ? -11.576 -4.629 6.549 1.00 84.31 102 PRO A C 1
ATOM 826 O O . PRO A 1 102 ? -10.900 -3.644 6.259 1.00 84.31 102 PRO A O 1
ATOM 829 N N . ASP A 1 103 ? -12.343 -4.681 7.639 1.00 81.12 103 ASP A N 1
ATOM 830 C CA . ASP A 1 103 ? -12.557 -3.530 8.526 1.00 81.12 103 ASP A CA 1
ATOM 831 C C . ASP A 1 103 ? -11.258 -3.103 9.229 1.00 81.12 103 ASP A C 1
ATOM 833 O O . ASP A 1 103 ? -10.909 -1.923 9.259 1.00 81.12 103 ASP A O 1
ATOM 837 N N . THR A 1 104 ? -10.492 -4.078 9.729 1.00 84.75 104 THR A N 1
ATOM 838 C CA . THR A 1 104 ? -9.170 -3.856 10.333 1.00 84.75 104 THR A CA 1
ATOM 839 C C . THR A 1 104 ? -8.174 -3.359 9.295 1.00 84.75 104 THR A C 1
ATOM 841 O O . THR A 1 104 ? -7.446 -2.401 9.538 1.00 84.75 104 THR A O 1
ATOM 844 N N . ARG A 1 105 ? -8.155 -3.983 8.116 1.00 84.88 105 ARG A N 1
ATOM 845 C CA . ARG A 1 105 ? -7.231 -3.664 7.032 1.00 84.88 105 ARG A CA 1
ATOM 846 C C . ARG A 1 105 ? -7.369 -2.216 6.585 1.00 84.88 105 ARG A C 1
ATOM 848 O O . ARG A 1 105 ? -6.359 -1.531 6.498 1.00 84.88 105 ARG A O 1
ATOM 855 N N . VAL A 1 106 ? -8.591 -1.750 6.320 1.00 82.88 106 VAL A N 1
ATOM 856 C CA . VAL A 1 106 ? -8.838 -0.363 5.893 1.00 82.88 106 VAL A CA 1
ATOM 857 C C . VAL A 1 106 ? -8.298 0.619 6.927 1.00 82.88 106 VAL A C 1
ATOM 859 O O . VAL A 1 106 ? -7.663 1.610 6.568 1.00 82.88 106 VAL A O 1
ATOM 862 N N . TRP A 1 107 ? -8.507 0.328 8.211 1.00 84.12 107 TRP A N 1
ATOM 863 C CA . TRP A 1 107 ? -8.013 1.178 9.283 1.00 84.12 107 TRP A CA 1
ATOM 864 C C . TRP A 1 107 ? -6.481 1.177 9.357 1.00 84.12 107 TRP A C 1
ATOM 866 O O . TRP A 1 107 ? -5.884 2.251 9.347 1.00 84.12 107 TRP A O 1
ATOM 876 N N . VAL A 1 108 ? -5.833 0.008 9.339 1.00 84.75 108 VAL A N 1
ATOM 877 C CA . VAL A 1 108 ? -4.364 -0.107 9.416 1.00 84.75 108 VAL A CA 1
ATOM 878 C C . VAL A 1 108 ? -3.693 0.485 8.175 1.00 84.75 108 VAL A C 1
ATOM 880 O O . VAL A 1 108 ? -2.764 1.275 8.301 1.00 84.75 108 VAL A O 1
ATOM 883 N N . GLU A 1 109 ? -4.188 0.192 6.968 1.00 82.06 109 GLU A N 1
ATOM 884 C CA . GLU A 1 109 ? -3.664 0.776 5.726 1.00 82.06 109 GLU A CA 1
ATOM 885 C C . GLU A 1 109 ? -3.809 2.304 5.714 1.00 82.06 109 GLU A C 1
ATOM 887 O O . GLU A 1 109 ? -2.946 2.992 5.171 1.00 82.06 109 GLU A O 1
ATOM 892 N N . SER A 1 110 ? -4.847 2.856 6.357 1.00 76.25 110 SER A N 1
ATOM 893 C CA . SER A 1 110 ? -5.001 4.310 6.489 1.00 76.25 110 SER A CA 1
ATOM 894 C C . SER A 1 110 ? -3.928 4.962 7.367 1.00 76.25 110 SER A C 1
ATOM 896 O O . SER A 1 110 ? -3.676 6.158 7.228 1.00 76.25 110 SER A O 1
ATOM 898 N N . GLN A 1 111 ? -3.272 4.203 8.245 1.00 78.56 111 GLN A N 1
ATOM 899 C CA . GLN A 1 111 ? -2.158 4.703 9.052 1.00 78.56 111 GLN A CA 1
ATOM 900 C C . GLN A 1 111 ? -0.815 4.632 8.308 1.00 78.56 111 GLN A C 1
ATOM 902 O O . GLN A 1 111 ? 0.151 5.231 8.764 1.00 78.56 111 GLN A O 1
ATOM 907 N N . CYS A 1 112 ? -0.767 3.986 7.134 1.00 82.50 112 CYS A N 1
ATOM 908 C CA . CYS A 1 112 ? 0.428 3.834 6.298 1.00 82.50 112 CYS A CA 1
ATOM 909 C C . CYS A 1 112 ? 1.658 3.284 7.055 1.00 82.50 112 CYS A C 1
ATOM 911 O O . CYS A 1 112 ? 2.693 3.953 7.047 1.00 82.50 112 CYS A O 1
ATOM 913 N N . PRO A 1 113 ? 1.574 2.092 7.679 1.00 87.25 113 PRO A N 1
ATOM 914 C CA . PRO A 1 113 ? 2.708 1.521 8.400 1.00 87.25 113 PRO A CA 1
ATOM 915 C C . PRO A 1 113 ? 3.919 1.329 7.479 1.00 87.25 113 PRO A C 1
ATOM 917 O O . PRO A 1 113 ? 3.777 0.885 6.336 1.00 87.25 113 PRO A O 1
ATOM 920 N N . GLU A 1 114 ? 5.106 1.655 7.987 1.00 84.69 114 GLU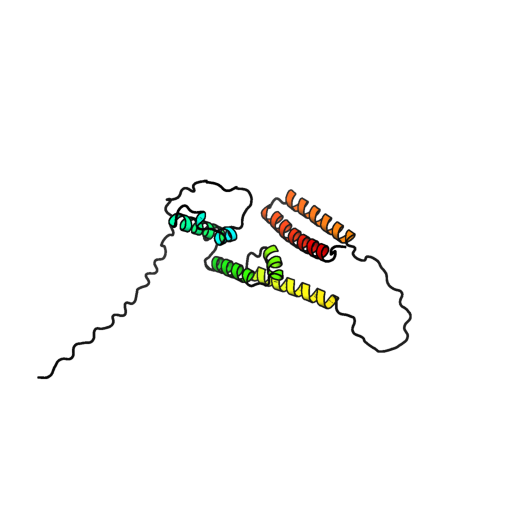 A N 1
ATOM 921 C CA . GLU A 1 114 ? 6.392 1.498 7.301 1.00 84.69 114 GLU A CA 1
ATOM 922 C C . GLU A 1 114 ? 7.047 0.138 7.623 1.00 84.69 114 GLU A C 1
ATOM 924 O O . GLU A 1 114 ? 7.914 -0.313 6.871 1.00 84.69 114 GLU A O 1
ATOM 929 N N . SER A 1 115 ? 6.613 -0.545 8.693 1.00 89.25 115 SER A N 1
ATOM 930 C CA . SER A 1 115 ? 7.113 -1.869 9.098 1.00 89.25 115 SER A CA 1
ATOM 931 C C . SER A 1 115 ? 6.005 -2.826 9.557 1.00 89.25 115 SER A C 1
ATOM 933 O O . SER A 1 115 ? 4.886 -2.415 9.880 1.00 89.25 115 SER A O 1
ATOM 935 N N . GLY A 1 116 ? 6.319 -4.126 9.588 1.00 90.06 116 GLY A N 1
ATOM 936 C CA . GLY A 1 116 ? 5.412 -5.158 10.097 1.00 90.06 116 GLY A CA 1
ATOM 937 C C . GLY A 1 116 ? 5.068 -4.957 11.573 1.00 90.06 116 GLY A C 1
ATOM 938 O O . GLY A 1 116 ? 3.910 -5.078 11.958 1.00 90.06 116 GLY A O 1
ATOM 939 N N . GLU A 1 117 ? 6.049 -4.582 12.388 1.00 91.50 117 GLU A N 1
ATOM 940 C CA . GLU A 1 117 ? 5.886 -4.296 13.815 1.00 91.50 117 GLU A CA 1
ATOM 941 C C . GLU A 1 117 ? 4.965 -3.100 14.054 1.00 91.50 117 GLU A C 1
ATOM 943 O O . GLU A 1 117 ? 4.103 -3.160 14.929 1.00 91.50 117 GLU A O 1
ATOM 948 N N . GLU A 1 118 ? 5.096 -2.038 13.254 1.00 89.75 118 GLU A N 1
ATOM 949 C CA . GLU A 1 118 ? 4.179 -0.897 13.312 1.00 89.75 118 GLU A CA 1
ATOM 950 C C . GLU A 1 118 ? 2.751 -1.327 12.958 1.00 89.75 118 GLU A C 1
ATOM 952 O O . GLU A 1 118 ? 1.802 -0.983 13.662 1.00 89.75 118 GLU A O 1
ATOM 957 N N . ALA A 1 119 ? 2.587 -2.138 11.908 1.00 90.75 119 ALA A N 1
ATOM 958 C CA . ALA A 1 119 ? 1.280 -2.660 11.528 1.00 90.75 119 ALA A CA 1
ATOM 959 C C . ALA A 1 119 ? 0.659 -3.543 12.625 1.00 90.75 119 ALA A C 1
ATOM 961 O O . ALA A 1 119 ? -0.551 -3.479 12.838 1.00 90.75 119 ALA A O 1
ATOM 962 N N . VAL A 1 120 ? 1.460 -4.345 13.333 1.00 93.44 120 VAL A N 1
ATOM 963 C CA . VAL A 1 120 ? 0.994 -5.159 14.466 1.00 93.44 120 VAL A CA 1
ATOM 964 C C . VAL A 1 120 ? 0.544 -4.276 15.625 1.00 93.44 120 VAL A C 1
ATOM 966 O O . VAL A 1 120 ? -0.578 -4.450 16.095 1.00 93.44 120 VAL A O 1
ATOM 969 N N . ALA A 1 121 ? 1.358 -3.297 16.031 1.00 90.38 121 ALA A N 1
ATOM 970 C CA . ALA A 1 121 ? 1.008 -2.376 17.113 1.00 90.38 121 ALA A CA 1
ATOM 971 C C . ALA A 1 121 ? -0.318 -1.650 16.827 1.00 90.38 121 ALA A C 1
ATOM 973 O O . ALA A 1 121 ? -1.196 -1.577 17.681 1.00 90.38 121 ALA A O 1
ATOM 974 N N . LEU A 1 122 ? -0.518 -1.212 15.582 1.00 88.06 122 LEU A N 1
ATOM 975 C CA . LEU A 1 122 ? -1.768 -0.602 15.129 1.00 88.06 122 LEU A CA 1
ATOM 976 C C . LEU A 1 122 ? -2.978 -1.546 15.260 1.00 88.06 122 LEU A C 1
ATOM 978 O O . LEU A 1 122 ? -4.060 -1.123 15.673 1.00 88.06 122 LEU A O 1
ATOM 982 N N . VAL A 1 123 ? -2.824 -2.826 14.914 1.00 88.88 123 VAL A N 1
ATOM 983 C CA . VAL A 1 123 ? -3.896 -3.823 15.074 1.00 88.88 123 VAL A CA 1
ATOM 984 C C . VAL A 1 123 ? -4.229 -4.045 16.551 1.00 88.88 123 VAL A C 1
ATOM 986 O O . VAL A 1 123 ? -5.408 -4.142 16.899 1.00 88.88 123 VAL A O 1
ATOM 989 N N . GLU A 1 124 ? -3.215 -4.116 17.411 1.00 88.62 124 GLU A N 1
ATOM 990 C CA . GLU A 1 124 ? -3.383 -4.278 18.858 1.00 88.62 124 GLU A CA 1
ATOM 991 C C . GLU A 1 124 ? -4.094 -3.068 19.479 1.00 88.62 124 GLU A C 1
ATOM 993 O O . GLU A 1 124 ? -5.084 -3.244 20.194 1.00 88.62 124 GLU A O 1
ATOM 998 N N . ASP A 1 125 ? -3.677 -1.851 19.121 1.00 83.88 125 ASP A N 1
ATOM 999 C CA . ASP A 1 125 ? -4.313 -0.604 19.553 1.00 83.88 125 ASP A CA 1
ATOM 1000 C C . ASP A 1 125 ? -5.793 -0.560 19.142 1.00 83.88 125 ASP A C 1
ATOM 1002 O O . ASP A 1 125 ? -6.670 -0.210 19.939 1.00 83.88 125 ASP A O 1
ATOM 1006 N N . LEU A 1 126 ? -6.104 -0.962 17.903 1.00 82.38 126 LEU A N 1
ATOM 1007 C CA . LEU A 1 126 ? -7.485 -1.037 17.427 1.00 82.38 126 LEU A CA 1
ATOM 1008 C C . LEU A 1 126 ? -8.310 -2.045 18.236 1.00 82.38 126 LEU A C 1
ATOM 1010 O O . LEU A 1 126 ? -9.444 -1.744 18.618 1.00 82.38 126 LEU A O 1
ATOM 1014 N N . ALA A 1 127 ? -7.755 -3.224 18.518 1.00 82.25 127 ALA A N 1
ATOM 1015 C CA . ALA A 1 127 ? -8.427 -4.241 19.320 1.00 82.25 127 ALA A CA 1
ATOM 1016 C C . ALA A 1 127 ? -8.705 -3.746 20.748 1.00 82.25 127 ALA A C 1
ATOM 1018 O O . ALA A 1 127 ? -9.812 -3.940 21.260 1.00 82.25 127 ALA A O 1
ATOM 1019 N N . GLN A 1 128 ? -7.747 -3.049 21.364 1.00 79.31 128 GLN A N 1
ATOM 1020 C CA . GLN A 1 128 ? -7.918 -2.463 22.690 1.00 79.31 128 GLN A CA 1
ATOM 1021 C C . GLN A 1 128 ? -9.026 -1.400 22.703 1.00 79.31 128 GLN A C 1
ATOM 1023 O O . GLN A 1 128 ? -9.919 -1.458 23.551 1.00 79.31 128 GLN A O 1
ATOM 1028 N N . MET A 1 129 ? -9.041 -0.484 21.729 1.00 77.62 129 MET A N 1
ATOM 1029 C CA . MET A 1 129 ? -10.099 0.531 21.614 1.00 77.62 129 MET A CA 1
ATOM 1030 C C . MET A 1 129 ? -11.496 -0.096 21.466 1.00 77.62 129 MET A C 1
ATOM 1032 O O . MET A 1 129 ? -12.475 0.378 22.053 1.00 77.62 129 MET A O 1
ATOM 1036 N N . LEU A 1 130 ? -11.612 -1.188 20.704 1.00 77.06 130 LEU A N 1
ATOM 1037 C CA . LEU A 1 130 ? -12.873 -1.922 20.555 1.00 77.06 130 LEU A CA 1
ATOM 1038 C C . LEU A 1 130 ? -13.290 -2.631 21.855 1.00 77.06 130 LEU A C 1
ATOM 1040 O O . LEU A 1 130 ? -14.478 -2.699 22.174 1.00 77.06 130 LEU A O 1
ATOM 1044 N N . GLN A 1 131 ? -12.332 -3.120 22.641 1.00 74.19 131 GLN A N 1
ATOM 1045 C CA . GLN A 1 131 ? -12.613 -3.766 23.921 1.00 74.19 131 GLN A CA 1
ATOM 1046 C C . GLN A 1 131 ? -13.056 -2.763 24.996 1.00 74.19 131 GLN A C 1
ATOM 1048 O O . GLN A 1 131 ? -14.046 -3.000 25.690 1.00 74.19 131 GLN A O 1
ATOM 1053 N N . GLU A 1 132 ? -12.389 -1.613 25.104 1.00 69.75 132 GLU A N 1
ATOM 1054 C CA . GLU A 1 132 ? -12.759 -0.53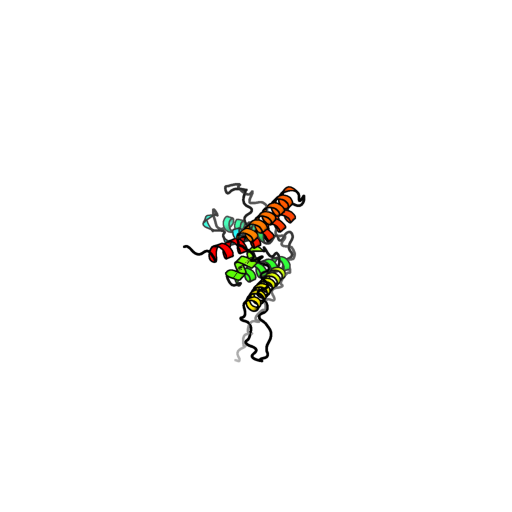9 26.038 1.00 69.75 132 GLU A CA 1
ATOM 1055 C C . GLU A 1 132 ? -14.160 0.016 25.741 1.00 69.75 132 GLU A C 1
ATOM 1057 O O . GLU A 1 132 ? -14.966 0.237 26.651 1.00 69.75 132 GLU A O 1
ATOM 1062 N N . THR A 1 133 ? -14.497 0.169 24.458 1.00 65.56 133 THR A N 1
ATOM 1063 C CA . THR A 1 133 ? -15.836 0.607 24.040 1.00 65.56 133 THR A CA 1
ATOM 1064 C C . THR A 1 133 ? -16.922 -0.436 24.301 1.00 65.56 133 THR A C 1
ATOM 1066 O O . THR A 1 133 ? -18.064 -0.046 24.555 1.00 65.56 133 THR A O 1
ATOM 1069 N N . ALA A 1 134 ? -16.594 -1.731 24.294 1.00 70.00 134 ALA A N 1
ATOM 1070 C CA . ALA A 1 134 ? -17.519 -2.799 24.670 1.00 70.00 134 ALA A CA 1
ATOM 1071 C C . ALA A 1 134 ? -17.776 -2.839 26.188 1.00 70.00 134 ALA A C 1
ATOM 1073 O O . ALA A 1 134 ? -18.922 -2.995 26.611 1.00 70.00 134 ALA A O 1
ATOM 1074 N N . LEU A 1 135 ? -16.743 -2.629 27.015 1.00 68.44 135 LEU A N 1
ATOM 1075 C CA . LEU A 1 135 ? -16.877 -2.586 28.479 1.00 68.44 135 LEU A CA 1
ATOM 1076 C C . LEU A 1 135 ? -17.681 -1.369 28.957 1.00 68.44 135 LEU A C 1
ATOM 1078 O O . LEU A 1 135 ? -18.486 -1.486 29.878 1.00 68.44 135 LEU A O 1
ATOM 1082 N N . ALA A 1 136 ? -17.535 -0.220 28.294 1.00 63.19 136 ALA A N 1
ATOM 1083 C CA . ALA A 1 136 ? -18.327 0.977 28.585 1.00 63.19 136 ALA A CA 1
ATOM 1084 C C . ALA A 1 136 ? -19.820 0.850 28.204 1.00 63.19 136 ALA A C 1
ATOM 1086 O O . ALA A 1 136 ? -20.623 1.702 28.582 1.00 63.19 136 ALA A O 1
ATOM 1087 N N . GLN A 1 137 ? -20.198 -0.190 27.450 1.00 52.72 137 GLN A N 1
ATOM 1088 C CA . GLN A 1 137 ? -21.569 -0.444 26.991 1.00 52.72 137 GLN A CA 1
ATOM 1089 C C . GLN A 1 137 ? -22.267 -1.597 27.738 1.00 52.72 137 GLN A C 1
ATOM 1091 O O . GLN A 1 137 ? -23.411 -1.923 27.413 1.00 52.72 137 GLN A O 1
ATOM 1096 N N . ALA A 1 138 ? -21.628 -2.206 28.745 1.00 46.56 138 ALA A N 1
ATOM 1097 C CA . ALA A 1 138 ? -22.246 -3.260 29.550 1.00 46.56 138 ALA A CA 1
ATOM 1098 C C . ALA A 1 138 ? -23.359 -2.695 30.472 1.00 46.56 138 ALA A C 1
ATOM 1100 O O . ALA A 1 138 ? -23.164 -1.641 31.085 1.00 46.56 138 ALA A O 1
ATOM 1101 N N . PRO A 1 139 ? -24.527 -3.362 30.605 1.00 55.09 139 PRO A N 1
ATOM 1102 C CA . PRO A 1 139 ? -25.555 -2.960 31.566 1.00 55.09 139 PRO A CA 1
ATOM 1103 C C . PRO A 1 139 ? -25.027 -3.100 33.004 1.00 55.09 139 PRO A C 1
ATOM 1105 O O . PRO A 1 139 ? -24.287 -4.047 33.272 1.00 55.09 139 PRO A O 1
ATOM 1108 N N . PRO A 1 140 ? -25.412 -2.217 33.945 1.00 52.72 140 PRO A N 1
ATOM 1109 C CA . PRO A 1 140 ? -25.000 -2.355 35.338 1.00 52.72 140 PRO A CA 1
ATOM 1110 C C . PRO A 1 140 ? -25.533 -3.672 35.916 1.00 52.72 140 PRO A C 1
ATOM 1112 O O . PRO A 1 140 ? -26.730 -3.954 35.832 1.00 52.72 140 PRO A O 1
ATOM 1115 N N . GLU A 1 141 ? -24.632 -4.480 36.479 1.00 53.19 141 GLU A N 1
ATOM 1116 C CA . GLU A 1 141 ? -24.983 -5.743 37.120 1.00 53.19 141 GLU A CA 1
ATOM 1117 C C . GLU A 1 141 ? -25.811 -5.508 38.391 1.00 53.19 141 GLU A C 1
ATOM 1119 O O . GLU A 1 141 ? -25.520 -4.657 39.233 1.00 53.19 141 GLU A O 1
ATOM 1124 N N . ASP A 1 142 ? -26.879 -6.289 38.490 1.00 49.31 142 ASP A N 1
ATOM 1125 C CA . ASP A 1 142 ? -27.982 -6.165 39.433 1.00 49.31 142 ASP A CA 1
ATOM 1126 C C . ASP A 1 142 ? -27.555 -6.635 40.844 1.00 49.31 142 ASP A C 1
ATOM 1128 O O . ASP A 1 142 ? -27.754 -7.789 41.230 1.00 49.31 142 ASP A O 1
ATOM 1132 N N . GLN A 1 143 ? -26.940 -5.755 41.642 1.00 43.75 143 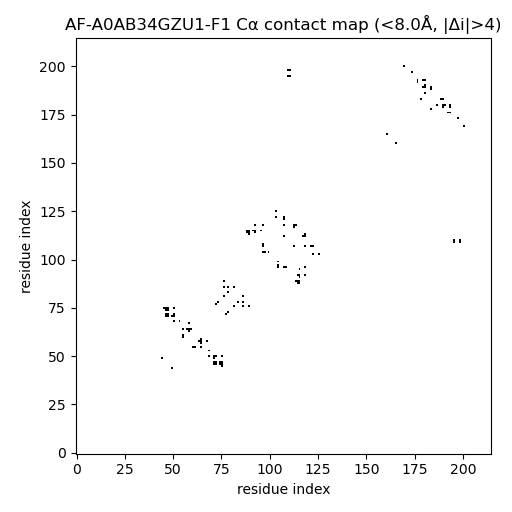GLN A N 1
ATOM 1133 C CA . GLN A 1 143 ? -26.668 -6.017 43.062 1.00 43.75 143 GLN A CA 1
ATOM 1134 C C . GLN A 1 143 ? -27.878 -5.652 43.927 1.00 43.75 143 GLN A C 1
ATOM 1136 O O . GLN A 1 143 ? -28.054 -4.524 44.384 1.00 43.75 143 GLN A O 1
ATOM 1141 N N . ARG A 1 144 ? -28.710 -6.663 44.196 1.00 55.28 144 ARG A N 1
ATOM 1142 C CA . ARG A 1 144 ? -29.706 -6.630 45.273 1.00 55.28 144 ARG A CA 1
ATOM 1143 C C . ARG A 1 144 ? -29.002 -6.704 46.627 1.00 55.28 144 ARG A C 1
ATOM 1145 O O . ARG A 1 144 ? -28.599 -7.786 47.035 1.00 55.28 144 ARG A O 1
ATOM 1152 N N . PHE A 1 145 ? -28.953 -5.596 47.356 1.00 37.31 145 PHE A N 1
ATOM 1153 C CA . PHE A 1 145 ? -29.042 -5.604 48.818 1.00 37.31 145 PHE A CA 1
ATOM 1154 C C . PHE A 1 145 ? -29.643 -4.272 49.275 1.00 37.31 145 PHE A C 1
ATOM 1156 O O . PHE A 1 145 ? -29.167 -3.205 48.898 1.00 37.31 145 PHE A O 1
ATOM 1163 N N . GLY A 1 146 ? -30.761 -4.351 49.997 1.00 47.28 146 GLY A N 1
ATOM 1164 C CA . GLY A 1 146 ? -31.528 -3.188 50.428 1.00 47.28 146 GLY A CA 1
ATOM 1165 C C . GLY A 1 146 ? -30.852 -2.430 51.565 1.00 47.28 146 GLY A C 1
ATOM 1166 O O . GLY A 1 146 ? -30.264 -3.043 52.447 1.00 47.28 146 GLY A O 1
ATOM 1167 N N . ASP A 1 147 ? -30.955 -1.105 51.536 1.00 38.59 147 ASP A N 1
ATOM 1168 C CA . ASP A 1 147 ? -31.628 -0.329 52.578 1.00 38.59 147 ASP A CA 1
ATOM 1169 C C . ASP A 1 147 ? -31.748 1.145 52.159 1.00 38.59 147 ASP A C 1
ATOM 1171 O O . ASP A 1 147 ? -31.046 1.638 51.278 1.00 38.59 147 ASP A O 1
ATOM 1175 N N . LEU A 1 148 ? -32.733 1.806 52.762 1.00 50.69 148 LEU A N 1
ATOM 1176 C CA . LEU A 1 148 ? -33.261 3.143 52.486 1.00 50.69 148 LEU A CA 1
ATOM 1177 C C . LEU A 1 148 ? -32.179 4.221 52.274 1.00 50.69 148 LEU A C 1
ATOM 1179 O O . LEU A 1 148 ? -31.574 4.701 53.230 1.00 50.69 148 LEU A O 1
ATOM 1183 N N . ALA A 1 149 ? -32.025 4.686 51.033 1.00 40.41 149 ALA A N 1
ATOM 1184 C CA . ALA A 1 149 ? -31.336 5.930 50.710 1.00 40.41 149 ALA A CA 1
ATOM 1185 C C . ALA A 1 149 ? -32.197 6.760 49.749 1.00 40.41 149 ALA A C 1
ATOM 1187 O O . ALA A 1 149 ? -32.766 6.244 48.788 1.00 40.41 149 ALA A O 1
ATOM 1188 N N . GLU A 1 150 ? -32.334 8.039 50.089 1.00 50.88 150 GLU A N 1
ATOM 1189 C CA . GLU A 1 150 ? -33.142 9.062 49.426 1.00 50.88 150 GLU A CA 1
ATOM 1190 C C . GLU A 1 150 ? -32.997 9.094 47.895 1.00 50.88 150 GLU A C 1
ATOM 1192 O O . GLU A 1 150 ? -31.949 8.715 47.367 1.00 50.88 150 GLU A O 1
ATOM 1197 N N . PRO A 1 151 ? -33.997 9.622 47.155 1.00 45.81 151 PRO A N 1
ATOM 1198 C CA . PRO A 1 151 ? -33.846 9.862 45.729 1.00 45.81 151 PRO A CA 1
ATOM 1199 C C . PRO A 1 151 ? -32.752 10.913 45.507 1.00 45.81 151 PRO A C 1
ATOM 1201 O O . PRO A 1 151 ? -32.991 12.123 45.561 1.00 45.81 151 PRO A O 1
ATOM 1204 N N . ALA A 1 152 ? -31.535 10.442 45.244 1.00 45.78 152 ALA A N 1
ATOM 1205 C CA . ALA A 1 152 ? -30.471 11.264 44.709 1.00 45.78 152 ALA A CA 1
ATOM 1206 C C . ALA A 1 152 ? -30.981 11.877 43.400 1.00 45.78 152 ALA A C 1
ATOM 1208 O O . ALA A 1 152 ? -31.364 11.181 42.457 1.00 45.78 152 ALA A O 1
ATOM 1209 N N . LYS A 1 153 ? -31.044 13.209 43.385 1.00 52.50 153 LYS A N 1
ATOM 1210 C CA . LYS A 1 153 ? -31.410 14.001 42.213 1.00 52.50 153 LYS A CA 1
ATOM 1211 C C . LYS A 1 153 ? -30.541 13.567 41.029 1.00 52.50 153 LYS A C 1
ATOM 1213 O O . LYS A 1 153 ? -29.345 13.347 41.230 1.00 52.50 153 LYS A O 1
ATOM 1218 N N . PRO A 1 154 ? -31.087 13.510 39.803 1.00 44.38 154 PRO A N 1
ATOM 1219 C CA . PRO A 1 154 ? -30.262 13.328 38.625 1.00 44.38 154 PRO A CA 1
ATOM 1220 C C . PRO A 1 154 ? -29.217 14.440 38.617 1.00 44.38 154 PRO A C 1
ATOM 1222 O O . PRO A 1 154 ? -29.564 15.623 38.575 1.00 44.38 154 PRO A O 1
ATOM 1225 N N . PHE A 1 155 ? -27.942 14.075 38.678 1.00 43.78 155 PHE A N 1
ATOM 1226 C CA . PHE A 1 155 ? -26.879 14.994 38.317 1.00 43.78 155 PHE A CA 1
ATOM 1227 C C . PHE A 1 155 ? -26.937 15.155 36.795 1.00 43.78 155 PHE A C 1
ATOM 1229 O O . PHE A 1 155 ? -26.248 14.478 36.040 1.00 43.78 155 PHE A O 1
ATOM 1236 N N . THR A 1 156 ? -27.849 16.005 36.326 1.00 52.06 156 THR A N 1
ATOM 1237 C CA . THR A 1 156 ? -27.814 16.546 34.973 1.00 52.06 156 THR A CA 1
ATOM 1238 C C . THR A 1 156 ? -26.834 17.707 34.979 1.00 52.06 156 THR A C 1
ATOM 1240 O O . THR A 1 156 ? -27.257 18.860 35.039 1.00 52.06 156 THR A O 1
ATOM 1243 N N . ASP A 1 157 ? -25.534 17.421 34.920 1.00 44.12 157 ASP A N 1
ATOM 1244 C CA . ASP A 1 157 ? -24.642 18.377 34.272 1.00 44.12 157 ASP A CA 1
ATOM 1245 C C . ASP A 1 157 ? -24.623 18.030 32.783 1.00 44.12 157 ASP A C 1
ATOM 1247 O O . ASP A 1 157 ? -23.982 17.094 32.301 1.00 44.12 157 ASP A O 1
ATOM 1251 N N . GLY A 1 158 ? -25.546 18.691 32.088 1.00 50.69 158 GLY A N 1
ATOM 1252 C CA . GLY A 1 158 ? -25.948 18.416 30.723 1.00 50.69 158 GLY A CA 1
ATOM 1253 C C . GLY A 1 158 ? -24.957 18.954 29.705 1.00 50.69 158 GLY A C 1
ATOM 1254 O O . GLY A 1 158 ? -25.285 19.866 28.952 1.00 50.69 158 GLY A O 1
ATOM 1255 N N . ALA A 1 159 ? -23.799 18.317 29.589 1.00 53.34 159 ALA A N 1
ATOM 1256 C CA . ALA A 1 159 ? -23.033 18.348 28.352 1.00 53.34 159 ALA A CA 1
ATOM 1257 C C . ALA A 1 159 ? -23.130 16.9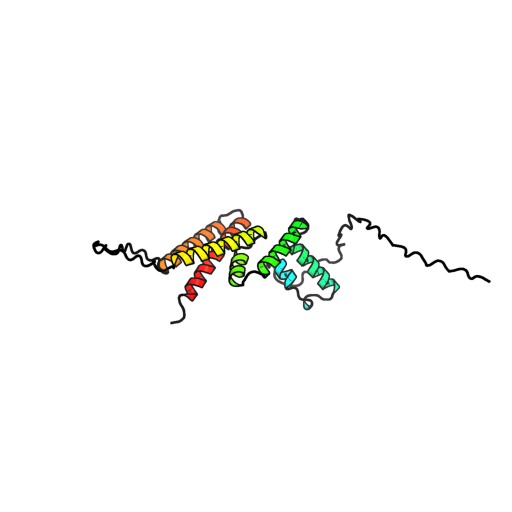83 27.665 1.00 53.34 159 ALA A C 1
ATOM 1259 O O . ALA A 1 159 ? -22.135 16.296 27.455 1.00 53.34 159 ALA A O 1
ATOM 1260 N N . GLN A 1 160 ? -24.349 16.579 27.286 1.00 54.28 160 GLN A N 1
ATOM 1261 C CA . GLN A 1 160 ? -24.481 15.517 26.290 1.00 54.28 160 GLN A CA 1
ATOM 1262 C C . GLN A 1 160 ? -23.711 15.975 25.047 1.00 54.28 160 GLN A C 1
ATOM 1264 O O . GLN A 1 160 ? -23.993 17.038 24.481 1.00 54.28 160 GLN A O 1
ATOM 1269 N N . LEU A 1 161 ? -22.691 15.212 24.659 1.00 60.19 161 LEU A N 1
ATOM 1270 C CA . LEU A 1 161 ? -21.844 15.522 23.517 1.00 60.19 161 LEU A CA 1
ATOM 1271 C C . LEU A 1 161 ? -22.703 15.475 22.245 1.00 60.19 161 LEU A C 1
ATOM 1273 O O . LEU A 1 161 ? -22.949 14.421 21.665 1.00 60.19 161 LEU A O 1
ATOM 1277 N N . THR A 1 162 ? -23.250 16.623 21.844 1.00 72.44 162 THR A N 1
ATOM 1278 C CA . THR A 1 162 ? -24.112 16.683 20.663 1.00 72.44 162 THR A CA 1
ATOM 1279 C C . THR A 1 162 ? -23.283 16.557 19.390 1.00 72.44 162 THR A C 1
ATOM 1281 O O . THR A 1 162 ? -22.137 17.004 19.317 1.00 72.44 162 THR A O 1
ATOM 1284 N N . ALA A 1 163 ? -23.912 16.054 18.329 1.00 64.19 163 ALA A N 1
ATOM 1285 C CA . ALA A 1 163 ? -23.359 16.053 16.975 1.00 64.19 163 ALA A CA 1
ATOM 1286 C C . ALA A 1 163 ? -22.808 17.421 16.540 1.00 64.19 163 ALA A C 1
ATOM 1288 O O . ALA A 1 163 ? -21.824 17.514 15.812 1.00 64.19 163 ALA A O 1
ATOM 1289 N N . ARG A 1 164 ? -23.443 18.501 17.012 1.00 65.62 164 ARG A N 1
ATOM 1290 C CA . ARG A 1 164 ? -23.042 19.878 16.729 1.00 65.62 164 ARG A CA 1
ATOM 1291 C C . ARG A 1 164 ? -21.728 20.243 17.425 1.00 65.62 164 ARG A C 1
ATOM 1293 O O . ARG A 1 164 ? -20.913 20.938 16.827 1.00 65.62 164 ARG A O 1
ATOM 1300 N N . HIS A 1 165 ? -21.515 19.778 18.656 1.00 71.12 165 HIS A N 1
ATOM 1301 C CA . HIS A 1 165 ? -20.260 19.984 19.384 1.00 71.12 165 HIS A CA 1
ATOM 1302 C C . HIS A 1 165 ? -19.110 19.200 18.747 1.00 71.12 165 HIS A C 1
ATOM 1304 O O . HIS A 1 165 ? -18.034 19.756 18.549 1.00 71.12 165 HIS A O 1
ATOM 1310 N N . LEU A 1 166 ? -19.373 17.961 18.330 1.00 75.06 166 LEU A N 1
ATOM 1311 C CA . LEU A 1 166 ? -18.410 17.116 17.621 1.00 75.06 166 LEU A CA 1
ATOM 1312 C C . LEU A 1 166 ? -18.013 17.707 16.262 1.00 75.06 166 LEU A C 1
ATOM 1314 O O . LEU A 1 166 ? -16.831 17.882 15.993 1.00 75.06 166 LEU A O 1
ATOM 1318 N N . ALA A 1 167 ? -18.984 18.114 15.438 1.00 68.88 167 ALA A N 1
ATOM 1319 C CA . ALA A 1 167 ? -18.707 18.763 14.154 1.00 68.88 167 ALA A CA 1
ATOM 1320 C C . ALA A 1 167 ? -17.876 20.047 14.317 1.00 68.88 167 ALA A C 1
ATOM 1322 O O . ALA A 1 167 ? -16.978 20.310 13.521 1.00 68.88 167 ALA A O 1
ATOM 1323 N N . LYS A 1 168 ? -18.143 20.825 15.374 1.00 75.94 168 LYS A N 1
ATOM 1324 C CA . LYS A 1 168 ? -17.363 22.022 15.695 1.00 75.94 168 LYS A CA 1
ATOM 1325 C C . LYS A 1 168 ? -15.930 21.676 16.116 1.00 75.94 168 LYS A C 1
ATOM 1327 O O . LYS A 1 168 ? -15.006 22.332 15.656 1.00 75.94 168 LYS A O 1
ATOM 1332 N N . ALA A 1 169 ? -15.738 20.646 16.941 1.00 78.31 169 ALA A N 1
ATOM 1333 C CA . ALA A 1 169 ? -14.409 20.177 17.335 1.00 78.31 169 ALA A CA 1
ATOM 1334 C C . ALA A 1 169 ? -13.595 19.683 16.126 1.00 78.31 169 ALA A C 1
ATOM 1336 O O . ALA A 1 169 ? -12.456 20.099 15.950 1.00 78.31 169 ALA A O 1
ATOM 1337 N N . LEU A 1 170 ? -14.202 18.883 15.242 1.00 80.31 170 LEU A N 1
ATOM 1338 C CA . LEU A 1 170 ? -13.559 18.408 14.010 1.00 80.31 170 LEU A CA 1
ATOM 1339 C C . LEU A 1 170 ? -13.164 19.564 13.079 1.00 80.31 170 LEU A C 1
ATOM 1341 O O . LEU A 1 170 ? -12.074 19.546 12.521 1.00 80.31 170 LEU A O 1
ATOM 1345 N N . ALA A 1 171 ? -13.989 20.610 12.975 1.00 73.38 171 ALA A N 1
ATOM 1346 C CA . ALA A 1 171 ? -13.636 21.804 12.206 1.00 73.38 171 ALA A CA 1
ATOM 1347 C C . ALA A 1 171 ? -12.419 22.558 12.783 1.00 73.38 171 ALA A C 1
ATOM 1349 O O . ALA A 1 171 ? -11.655 23.158 12.029 1.00 73.38 171 ALA A O 1
ATOM 1350 N N . HIS A 1 172 ? -12.212 22.524 14.105 1.00 77.06 172 HIS A N 1
ATOM 1351 C CA . HIS A 1 172 ? -11.010 23.089 14.725 1.00 77.06 172 HIS A CA 1
ATOM 1352 C C . HIS A 1 172 ? -9.755 22.262 14.417 1.00 77.06 172 HIS A C 1
ATOM 1354 O O . HIS A 1 172 ? -8.692 22.847 14.216 1.00 77.06 172 HIS A O 1
ATOM 1360 N N . PHE A 1 173 ? -9.873 20.934 14.321 1.00 78.06 173 PHE A N 1
ATOM 1361 C CA . PHE A 1 173 ? -8.775 20.082 13.861 1.00 78.06 173 PHE A CA 1
ATOM 1362 C C . PHE A 1 173 ? -8.432 20.340 12.391 1.00 78.06 173 PHE A C 1
ATOM 1364 O O . PHE A 1 173 ? -7.260 20.550 12.091 1.00 78.06 173 PHE A O 1
ATOM 1371 N N . ASP A 1 174 ? -9.429 20.428 11.503 1.00 73.06 174 ASP A N 1
ATOM 1372 C CA . ASP A 1 174 ? -9.221 20.761 10.084 1.00 73.06 174 ASP A CA 1
ATOM 1373 C C . ASP A 1 174 ? -8.461 22.098 9.935 1.00 73.06 174 ASP A C 1
ATOM 1375 O O . ASP A 1 174 ? -7.495 22.196 9.177 1.00 73.06 174 ASP A O 1
ATOM 1379 N N . ALA A 1 175 ? -8.840 23.117 10.715 1.00 79.50 175 ALA A N 1
ATOM 1380 C CA . ALA A 1 175 ? -8.155 24.411 10.727 1.00 79.50 175 ALA A CA 1
ATOM 1381 C C . ALA A 1 175 ? -6.713 24.322 11.262 1.00 79.50 175 ALA A C 1
ATOM 1383 O O . ALA A 1 175 ? -5.811 24.936 10.697 1.00 79.50 175 ALA A O 1
ATOM 1384 N N . GLY A 1 176 ? -6.479 23.550 12.328 1.00 79.38 176 GLY A N 1
ATOM 1385 C CA . GLY A 1 176 ? -5.139 23.339 12.885 1.00 79.38 176 GLY A CA 1
ATOM 1386 C C . GLY A 1 176 ? -4.205 22.595 11.928 1.00 79.38 176 GLY A C 1
ATOM 1387 O O . GLY A 1 176 ? -3.034 22.948 11.811 1.00 79.38 176 GLY A O 1
ATOM 1388 N N . LEU A 1 177 ? -4.725 21.613 11.191 1.00 81.69 177 LEU A N 1
ATOM 1389 C CA . LEU A 1 177 ? -3.962 20.907 10.162 1.00 81.69 177 LEU A CA 1
ATOM 1390 C C . LEU A 1 177 ? -3.605 21.810 8.984 1.00 81.69 177 LEU A C 1
ATOM 1392 O O . LEU A 1 177 ? -2.506 21.694 8.452 1.00 81.69 177 LEU A O 1
ATOM 1396 N N . GLN A 1 178 ? -4.500 22.719 8.590 1.00 76.81 178 GLN A N 1
ATOM 1397 C CA . GLN A 1 178 ? -4.211 23.678 7.525 1.00 76.81 178 GLN A CA 1
ATOM 1398 C C . GLN A 1 178 ? -3.030 24.588 7.900 1.00 76.81 178 GLN A C 1
ATOM 1400 O O . GLN A 1 178 ? -2.134 24.777 7.087 1.00 76.81 178 GLN A O 1
ATOM 1405 N N . ILE A 1 179 ? -2.962 25.038 9.156 1.00 79.88 179 ILE A N 1
ATOM 1406 C CA . ILE A 1 179 ? -1.826 25.813 9.685 1.00 79.88 179 ILE A CA 1
ATOM 1407 C C . ILE A 1 179 ? -0.534 24.987 9.646 1.00 79.88 179 ILE A C 1
ATOM 1409 O O . ILE A 1 179 ? 0.476 25.444 9.129 1.00 79.88 179 ILE A O 1
ATOM 1413 N N . VAL A 1 180 ? -0.560 23.738 10.128 1.00 79.94 180 VAL A N 1
ATOM 1414 C CA . VAL A 1 180 ? 0.614 22.844 10.065 1.00 79.94 180 VAL A CA 1
ATOM 1415 C C . VAL A 1 180 ? 1.072 22.636 8.620 1.00 79.94 180 VAL A C 1
ATOM 1417 O O . VAL A 1 180 ? 2.264 22.569 8.351 1.00 79.94 180 VAL A O 1
ATOM 1420 N N . ARG A 1 181 ? 0.139 22.553 7.673 1.00 76.81 181 ARG A N 1
ATOM 1421 C CA . ARG A 1 181 ? 0.458 22.378 6.258 1.00 76.81 181 ARG A CA 1
ATOM 1422 C C . ARG A 1 181 ? 1.095 23.619 5.629 1.00 76.81 181 ARG A C 1
ATOM 1424 O O . ARG A 1 181 ? 1.950 23.456 4.762 1.00 76.81 181 ARG A O 1
ATOM 1431 N N . ASP A 1 182 ? 0.669 24.805 6.050 1.00 77.81 182 ASP A N 1
ATOM 1432 C CA . ASP A 1 182 ? 1.100 26.079 5.474 1.00 77.81 182 ASP A CA 1
ATOM 1433 C C . ASP A 1 182 ? 2.390 26.614 6.128 1.00 77.81 182 ASP A C 1
ATOM 1435 O O . ASP A 1 182 ? 3.204 27.233 5.442 1.00 77.81 182 ASP A O 1
ATOM 1439 N N . ASP A 1 183 ? 2.612 26.325 7.417 1.00 79.56 183 ASP A N 1
ATOM 1440 C CA . ASP A 1 183 ? 3.704 26.902 8.216 1.00 79.56 183 ASP A CA 1
ATOM 1441 C C . ASP A 1 183 ? 4.841 25.916 8.579 1.00 79.56 183 ASP A C 1
ATOM 1443 O O . ASP A 1 183 ? 5.885 26.350 9.073 1.00 79.56 183 ASP A O 1
ATOM 1447 N N . ASP A 1 184 ? 4.695 24.599 8.359 1.00 74.19 184 ASP A N 1
ATOM 1448 C CA . ASP A 1 184 ? 5.769 23.626 8.637 1.00 74.19 184 ASP A CA 1
ATOM 1449 C C . ASP A 1 184 ? 6.808 23.607 7.492 1.00 74.19 184 ASP A C 1
ATOM 1451 O O . ASP A 1 184 ? 6.484 23.220 6.363 1.00 74.19 184 ASP A O 1
ATOM 1455 N N . PRO A 1 185 ? 8.082 23.973 7.755 1.00 73.88 185 PRO A N 1
ATOM 1456 C CA . PRO A 1 185 ? 9.132 23.960 6.738 1.00 73.88 185 PRO A CA 1
ATOM 1457 C C . PRO A 1 185 ? 9.485 22.543 6.257 1.00 73.88 185 PRO A C 1
ATOM 1459 O O . PRO A 1 185 ? 10.106 22.391 5.203 1.00 73.88 185 PRO A O 1
ATOM 1462 N N . ASN A 1 186 ? 9.114 21.498 7.007 1.00 73.88 186 ASN A N 1
ATOM 1463 C CA . ASN A 1 186 ? 9.259 20.108 6.604 1.00 73.88 186 ASN A CA 1
ATOM 1464 C C . ASN A 1 186 ? 7.930 19.572 6.051 1.00 73.88 186 ASN A C 1
ATOM 1466 O O . ASN A 1 186 ? 7.076 19.045 6.767 1.00 73.88 186 ASN A O 1
ATOM 1470 N N . LEU A 1 187 ? 7.802 19.654 4.727 1.00 67.31 187 LEU A N 1
ATOM 1471 C CA . LEU A 1 187 ? 6.609 19.229 4.000 1.00 67.31 187 LEU A CA 1
ATOM 1472 C C . LEU A 1 187 ? 6.271 17.742 4.206 1.00 67.31 187 LEU A C 1
ATOM 1474 O O . LEU A 1 187 ? 5.103 17.364 4.219 1.00 67.31 187 LEU A O 1
ATOM 1478 N N . GLU A 1 188 ? 7.270 16.880 4.384 1.00 60.25 188 GLU A N 1
ATOM 1479 C CA . GLU A 1 188 ? 7.047 15.447 4.585 1.00 60.25 188 GLU A CA 1
ATOM 1480 C C . GLU A 1 188 ? 6.408 15.165 5.948 1.00 60.25 188 GLU A C 1
ATOM 1482 O O . GLU A 1 188 ? 5.426 14.421 6.044 1.00 60.25 188 GLU A O 1
ATOM 1487 N N . ARG A 1 189 ? 6.913 15.826 6.993 1.00 73.12 189 ARG A N 1
ATOM 1488 C CA . ARG A 1 189 ? 6.364 15.757 8.346 1.00 73.12 189 ARG A CA 1
ATOM 1489 C C . ARG A 1 189 ? 4.952 16.330 8.400 1.00 73.12 189 ARG A C 1
ATOM 1491 O O . ARG A 1 189 ? 4.059 15.675 8.941 1.00 73.12 189 ARG A O 1
ATOM 1498 N N . SER A 1 190 ? 4.729 17.501 7.808 1.00 72.12 190 SER A N 1
ATOM 1499 C CA . SER A 1 190 ? 3.419 18.159 7.821 1.00 72.12 190 SER A CA 1
ATOM 1500 C C . SER A 1 190 ? 2.361 17.321 7.104 1.00 72.12 190 SER A C 1
ATOM 1502 O O . SER A 1 190 ? 1.263 17.114 7.623 1.00 72.12 190 SER A O 1
ATOM 1504 N N . LEU A 1 191 ? 2.718 16.718 5.964 1.00 68.56 191 LEU A N 1
ATOM 1505 C CA . LEU A 1 191 ? 1.848 15.805 5.228 1.00 68.56 191 LEU A CA 1
ATOM 1506 C C . LEU A 1 191 ? 1.610 14.486 5.970 1.00 68.56 191 LEU A C 1
ATOM 1508 O O . LEU A 1 191 ? 0.551 13.887 5.787 1.00 68.56 191 LEU A O 1
ATOM 1512 N N . ARG A 1 192 ? 2.562 14.004 6.778 1.00 71.19 192 ARG A N 1
ATOM 1513 C CA . ARG A 1 192 ? 2.387 12.813 7.628 1.00 71.19 192 ARG A CA 1
ATOM 1514 C C . ARG A 1 192 ? 1.372 13.089 8.742 1.00 71.19 192 ARG A C 1
ATOM 1516 O O . ARG A 1 192 ? 0.404 12.346 8.877 1.00 71.19 192 ARG A O 1
ATOM 1523 N N . VAL A 1 193 ? 1.522 14.214 9.447 1.00 76.06 193 VAL A N 1
ATOM 1524 C CA . VAL A 1 193 ? 0.590 14.663 10.500 1.00 76.06 193 VAL A CA 1
ATOM 1525 C C . VAL A 1 193 ? -0.805 14.928 9.929 1.00 76.06 193 VAL A C 1
ATOM 1527 O O . VAL A 1 193 ? -1.798 14.430 10.456 1.00 76.06 193 VAL A O 1
ATOM 1530 N N . CYS A 1 194 ? -0.893 15.648 8.807 1.00 73.12 194 CYS A N 1
ATOM 1531 C CA . CYS A 1 194 ? -2.170 15.922 8.153 1.00 73.12 194 CYS A CA 1
ATOM 1532 C C . CYS A 1 194 ? -2.867 14.645 7.679 1.00 73.12 194 CYS A C 1
ATOM 1534 O O . CYS A 1 194 ? -4.091 14.574 7.756 1.00 73.12 194 CYS A O 1
ATOM 1536 N N . ARG A 1 195 ? -2.127 13.640 7.194 1.00 74.00 195 ARG A N 1
ATOM 1537 C CA . ARG A 1 195 ? -2.714 12.361 6.769 1.00 74.00 195 ARG A CA 1
ATOM 1538 C C . ARG A 1 195 ? -3.252 11.557 7.947 1.00 74.00 195 ARG A C 1
ATOM 1540 O O . ARG A 1 195 ? -4.429 11.214 7.921 1.00 74.00 195 ARG A O 1
ATOM 1547 N N . GLY A 1 196 ? -2.450 11.343 8.990 1.00 73.50 196 GLY A N 1
ATOM 1548 C CA . GLY A 1 196 ? -2.883 10.583 10.169 1.00 73.50 196 GLY A CA 1
ATOM 1549 C C . GLY A 1 196 ? -4.151 11.164 10.804 1.00 73.50 196 GLY A C 1
ATOM 1550 O O . GLY A 1 196 ? -5.123 10.449 11.040 1.00 73.50 196 GLY A O 1
ATOM 1551 N N . VAL A 1 197 ? -4.202 12.489 10.981 1.00 78.75 197 VAL A N 1
ATOM 1552 C CA . VAL A 1 197 ? -5.358 13.145 11.612 1.00 78.75 197 VAL A CA 1
ATOM 1553 C C . VAL A 1 197 ? -6.587 13.168 10.689 1.00 78.75 197 VAL A C 1
ATOM 1555 O O . VAL A 1 197 ? -7.686 12.854 11.146 1.00 78.75 197 VAL A O 1
ATOM 1558 N N . ASN A 1 198 ? -6.445 13.461 9.388 1.00 72.19 198 ASN A N 1
ATOM 1559 C CA . ASN A 1 198 ? -7.589 13.450 8.459 1.00 72.19 198 ASN A CA 1
ATOM 1560 C C . ASN A 1 198 ? -8.215 12.055 8.292 1.00 72.19 198 ASN A C 1
ATOM 1562 O O . ASN A 1 198 ? -9.428 11.944 8.084 1.00 72.19 198 ASN A O 1
ATOM 1566 N N . ASN A 1 199 ? -7.422 10.990 8.414 1.00 66.19 199 ASN A N 1
ATOM 1567 C CA . ASN A 1 199 ? -7.904 9.613 8.299 1.00 66.19 199 ASN A CA 1
ATOM 1568 C C . ASN A 1 199 ? -8.755 9.208 9.516 1.00 66.19 199 ASN A C 1
ATOM 1570 O O . ASN A 1 199 ? -9.832 8.626 9.354 1.00 66.19 199 ASN A O 1
ATOM 1574 N N . VAL A 1 200 ? -8.362 9.636 10.722 1.00 71.62 200 VAL A N 1
ATOM 1575 C CA . VAL A 1 200 ? -9.166 9.477 11.948 1.00 71.62 200 VAL A CA 1
ATOM 1576 C C . VAL A 1 200 ? -10.456 10.304 11.878 1.00 71.62 200 VAL A C 1
ATOM 1578 O O . VAL A 1 200 ? -11.539 9.797 12.179 1.00 71.62 200 VAL A O 1
ATOM 1581 N N . ILE A 1 201 ? -10.379 11.557 11.409 1.00 72.19 201 ILE A N 1
ATOM 1582 C CA . ILE A 1 201 ? -11.558 12.422 11.212 1.00 72.19 201 ILE A CA 1
ATOM 1583 C C . ILE A 1 201 ? -12.541 11.795 10.210 1.00 72.19 201 ILE A C 1
ATOM 1585 O O . ILE A 1 201 ? -13.758 11.859 10.410 1.00 72.19 201 ILE A O 1
ATOM 1589 N N . SER A 1 202 ? -12.030 11.165 9.148 1.00 68.12 202 SER A N 1
ATOM 1590 C CA . SER A 1 202 ? -12.849 10.506 8.124 1.00 68.12 202 SER A CA 1
ATOM 1591 C C . SER A 1 202 ? -13.595 9.291 8.678 1.00 68.12 202 SER A C 1
ATOM 1593 O O . SER A 1 202 ? -14.803 9.187 8.463 1.00 68.12 202 SER A O 1
ATOM 1595 N N . CYS A 1 203 ? -12.934 8.445 9.478 1.00 61.94 203 CYS A N 1
ATOM 1596 C CA . CYS A 1 203 ? -13.585 7.320 10.161 1.00 61.94 203 CYS A CA 1
ATOM 1597 C C . CYS A 1 203 ? -14.733 7.789 11.073 1.00 61.94 203 CYS A C 1
ATOM 1599 O O . CYS A 1 203 ? -15.834 7.239 11.031 1.00 61.94 203 CYS A O 1
ATOM 1601 N N . TYR A 1 204 ? -14.525 8.869 11.834 1.00 66.00 204 TYR A N 1
ATOM 1602 C CA . TYR A 1 204 ? -15.579 9.450 12.673 1.00 66.00 204 TYR A CA 1
ATOM 1603 C C . TYR A 1 204 ? -16.746 10.036 11.862 1.00 66.00 204 TYR A C 1
ATOM 1605 O O . TYR A 1 204 ? -17.899 9.940 12.291 1.00 66.00 204 TYR A O 1
ATOM 1613 N N . ARG A 1 205 ? -16.487 10.637 10.690 1.00 65.19 205 ARG A N 1
ATOM 1614 C CA . ARG A 1 205 ? -17.549 11.156 9.808 1.00 65.19 205 ARG A CA 1
ATOM 1615 C C . ARG A 1 205 ? -18.405 10.036 9.214 1.00 65.19 205 ARG A C 1
ATOM 1617 O O . ARG A 1 205 ? -19.616 10.226 9.123 1.00 65.19 205 ARG A O 1
ATOM 1624 N N . GLU A 1 206 ? -17.819 8.901 8.841 1.00 65.25 206 GLU A N 1
ATOM 1625 C CA . GLU A 1 206 ? -18.562 7.751 8.302 1.00 65.25 206 GLU A CA 1
ATOM 1626 C C . GLU A 1 206 ? -19.412 7.058 9.377 1.00 65.25 206 GLU A C 1
ATOM 1628 O O . GLU A 1 206 ? -20.622 6.919 9.189 1.00 65.25 206 GLU A O 1
ATOM 1633 N N . LEU A 1 207 ? -18.850 6.788 10.562 1.00 62.69 207 LEU A N 1
ATOM 1634 C CA . LEU A 1 207 ? -19.604 6.250 11.709 1.00 62.69 207 LEU A CA 1
ATOM 1635 C C . LEU A 1 207 ? -20.796 7.142 12.099 1.00 62.69 207 LEU A C 1
ATOM 1637 O O . LEU A 1 207 ? -21.861 6.671 12.507 1.00 62.69 207 LEU A O 1
ATOM 1641 N N . PHE A 1 208 ? -20.643 8.462 11.954 1.00 59.72 208 PHE A N 1
ATOM 1642 C CA . PHE A 1 208 ? -21.719 9.406 12.238 1.00 59.72 208 PHE A CA 1
ATOM 1643 C C . PHE A 1 208 ? -22.799 9.448 11.142 1.00 59.72 208 PHE A C 1
ATOM 1645 O O . PHE A 1 208 ? -23.972 9.682 11.447 1.00 59.72 208 PHE A O 1
ATOM 1652 N N . LYS A 1 209 ? -22.435 9.226 9.872 1.00 60.88 209 LYS A N 1
ATOM 1653 C CA . LYS A 1 209 ? -23.398 9.109 8.764 1.00 60.88 209 LYS A CA 1
ATOM 1654 C C . LYS A 1 209 ? -24.239 7.841 8.895 1.00 60.88 209 LYS A C 1
ATOM 1656 O O 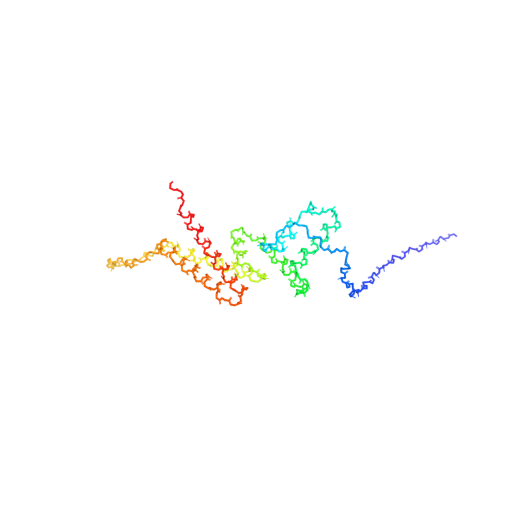. LYS A 1 209 ? -25.449 7.906 8.697 1.00 60.88 209 LYS A O 1
ATOM 1661 N N . GLU A 1 210 ? -23.628 6.729 9.292 1.00 54.94 210 GLU A N 1
ATOM 1662 C CA . GLU A 1 210 ? -24.294 5.431 9.445 1.00 54.94 210 GLU A CA 1
ATOM 1663 C C . GLU A 1 210 ? -25.339 5.436 10.574 1.00 54.94 210 GLU A C 1
ATOM 1665 O O . GLU A 1 210 ? -26.466 4.968 10.403 1.00 54.94 210 GLU A O 1
ATOM 1670 N N . LYS A 1 211 ? -25.043 6.115 11.693 1.00 53.69 211 LYS A N 1
ATOM 1671 C CA . LYS A 1 211 ? -25.998 6.322 12.802 1.00 53.69 211 LYS A CA 1
ATOM 1672 C C . LYS A 1 211 ? -27.184 7.232 12.438 1.00 53.69 211 LYS A C 1
ATOM 1674 O O . LYS A 1 211 ? -28.118 7.395 13.223 1.00 53.69 211 LYS A O 1
ATOM 1679 N N . ARG A 1 212 ? -27.153 7.846 11.253 1.00 52.19 212 ARG A N 1
ATOM 1680 C CA . ARG A 1 212 ? -28.151 8.786 10.736 1.00 52.19 212 ARG A CA 1
ATOM 1681 C C . ARG A 1 212 ? -28.843 8.234 9.484 1.00 52.19 212 ARG A C 1
ATOM 1683 O O . ARG A 1 212 ? -29.089 8.997 8.549 1.00 52.19 212 ARG A O 1
ATOM 1690 N N . GLY A 1 213 ? -29.129 6.927 9.484 1.00 40.38 213 GLY A N 1
ATOM 1691 C CA . GLY A 1 213 ? -29.840 6.217 8.416 1.00 40.38 213 GLY A CA 1
ATOM 1692 C C . GLY A 1 213 ? -31.075 6.967 7.882 1.00 40.38 213 GLY A C 1
ATOM 1693 O O . GLY A 1 213 ? -31.644 7.807 8.590 1.00 40.38 213 GLY A O 1
ATOM 1694 N N . PRO A 1 214 ? -31.458 6.716 6.614 1.00 49.00 214 PRO A N 1
ATOM 1695 C CA . PRO A 1 214 ? -32.418 7.539 5.887 1.00 49.00 214 PRO A CA 1
ATOM 16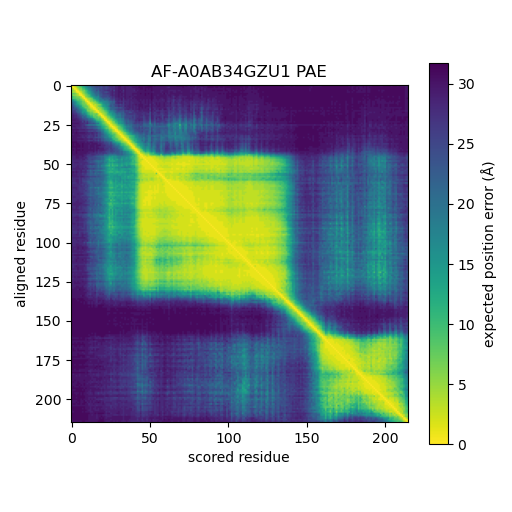96 C C . PRO A 1 214 ? -33.768 7.566 6.611 1.00 49.00 214 PRO A C 1
ATOM 1698 O O . PRO A 1 214 ? -34.286 6.525 7.009 1.00 49.00 214 PRO A O 1
ATOM 1701 N N . LYS A 1 215 ? -34.281 8.785 6.805 1.00 39.69 215 LYS A N 1
ATOM 1702 C CA . LYS A 1 215 ? -35.619 9.061 7.342 1.00 39.69 215 LYS A CA 1
ATOM 1703 C C . LYS A 1 215 ? -36.719 8.425 6.507 1.00 39.69 215 LYS A C 1
ATOM 1705 O O . LYS A 1 215 ? -36.576 8.450 5.265 1.00 39.69 215 LYS A O 1
#

Secondary structure (DSSP, 8-state):
--PPPPPPPP-----------TT------S--PPP--S--TTS---HHHHHHH--GGGSSSHHHHHHHHHHHHHHHH-TTT--HHHHHHHHHHHHHHHHS-HHHHHHHHHT--SSHHHHHHHHHHHHHHHHHHHHTTSPPP----------PPP--------HHHHHHHHHHHHHHHHHHHHH-S-HHHHHHHHHHHHHHHHHHHHHHHHTT---

Mean predicted aligned error: 19.45 Å

Organism: Eschrichtius robustus (NCBI:txid9764)

Solvent-accessible surface area (backbone atoms only — not comparable to full-atom values): 13688 Å² total; per-residue (Å²): 142,80,82,83,80,79,81,78,78,78,82,75,79,78,75,75,75,77,74,82,70,78,74,76,67,83,69,81,72,86,82,70,74,81,77,91,71,86,81,79,95,84,68,94,68,58,37,56,56,53,46,76,65,62,55,71,86,80,34,97,42,75,70,50,37,52,52,50,48,49,52,29,46,42,66,48,51,34,70,92,81,37,55,73,66,54,40,48,45,53,52,51,30,54,51,51,55,67,71,43,57,70,75,59,26,57,56,48,60,57,64,60,58,90,45,48,67,53,46,49,51,50,54,52,53,51,51,50,55,55,50,55,57,51,64,75,64,57,78,84,79,87,79,88,74,91,76,98,71,77,88,75,70,82,84,74,78,82,72,74,86,42,72,68,58,51,55,52,52,52,52,50,50,56,54,52,40,51,49,41,57,75,70,42,90,49,60,68,60,28,51,50,55,42,44,51,53,52,47,54,53,47,54,55,52,50,59,55,50,63,78,57,60,87,130

Nearest PDB structures (foldseek):
  3lhr-assembly1_A  TM=9.803E-01  e=9.151E-07  Homo sapiens
  2fi2-assembly1_B  TM=7.720E-01  e=1.753E-05  Homo sapiens
  2fi2-assembly1_A  TM=7.259E-01  e=5.054E-05  Homo sapiens
  4e6s-assembly1_A-2  TM=8.789E-01  e=2.843E-04  Mus musculus
  4bhx-assembly1_A  TM=9.204E-01  e=1.210E-03  Homo sapiens

Foldseek 3Di:
DDDDDDDDDDPPPPPPPPPPPDDPPVDPDDPDPDDPDDDDDDDPDQLVCCLVPDDPVVDPDDVRSVVVNVVSLCVHQVVVPDDPVLSVQSVVLVVVLVPDDPVLSLQLVLLVDSGPVSSVVSSVVVVVVVVVVVVVPDDDDDDDDDDDDDPDDPPPPPPPPDPVNVVVVLVVVVVVLVCLCVPPPPNVVSVSVSSNSVSVSVVVVVVVVVVVPDD

pLDDT: mean 70.65, std 19.34, range [37.31, 96.44]

InterPro domains:
  IPR003309 SCAN domain [PF02023] (48-132)
  IPR003309 SCAN domain [PS50804] (48-130)
  IPR003309 SCAN domain [SM00431] (48-153)
  IPR003309 SCAN domain [cd07936] (47-128)
  IPR038269 SCAN domain superfamily [G3DSA:1.10.4020.10] (46-132)
  IPR050916 SCAN domain and C2H2-type zinc finger [PTHR45935] (48-132)

Radius of gyration: 30.8 Å; Cα contacts (8 Å, |Δi|>4): 75; chains: 1; bounding box: 71×97×79 Å